Protein AF-A0A8H4TTK4-F1 (afdb_monomer_lite)

Sequence (369 aa):
MAKDHDMGAERPNQQDQQPASSDQGQNEQPQQTTQTGESSQQGGQAQASELEQQASKYEEFRNARQAHGKEWWGEAHPVPPSGHQDRVLMFAKNPPPPTKEEIREQVEAYQAAMTNNLTQDADPMGVHLRSSTPPLERAEKQIQGLKTQGYDVTPELKKEIYDKFTLNSGLISALLEWMPGKDQVPVEHVRELVKMINRLQLTMSEEQTHQSREQKTLGDNFDDFQDEHKQLEQEFDDLQKKHEDLSKEKDDTDKKLQDKEKELQQLKENIPSETDEIEMEWLKEELTAAKSKVDNFAREIRQLKFQRDNAGDRSGEQDEQNQVANEELKAENTKLRAEINGLLGERTQLEAKIARTEDEQGVLLPGQP

pLDDT: mean 70.36, std 19.62, range [23.08, 97.06]

Foldseek 3Di:
DDDDDDDDDDDDDDDDDDDDDDDDDDDDDDDDDDDDDDDDPPVPVVVVVVVVVVVVVVVVLVVPDDDDDPVCPDDDHDQDPPPDSVNPVVDDDDDDDDDPVVVVVVVVVLQVQQQDPVPRDRHVPDPSNADLDQLVVVLVVVVVVCVVVVHDCDPVNSVVSSCVSLVDPPNVVSCVSVCPPNPDDDPVSVVSVVVNVVVVVVVVVVVVVVVVVVVVVVVVVVVVVVVVVVVVVVVVVVVVVVVVVVVVVVVVVVVVVVVVVVVVVVVVVPPPPPPVVVVVVVVVVVVVVVVVVVVVVVVVVVVVVVVVVVVVVVVVVVVVVVVVVVVVVVVVVVVVVVVVVVVVVVVVVVVVVVVVVVVPDDDDDDDDD

Secondary structure (DSSP, 8-state):
----------------------------PPPP--------SSHHHHHHHHHHHHHHHHHHHHHHS----GGGGSS-PPPPPTT-TTHHHHSPPPPPPPPHHHHHHHHHHHHHHHB-TTT-SB-TT-GGGS--S-HHHHHHHHHHHHHHTT----HHHHHHHHHHHHSSS-HHHHHHHH-TT-----HHHHHHHHHHHHHHHHHHHHHHHHHHHHHHHHHHHHHHHHHHHHHHHHHHHHHHHHHHHHHHHHHHHHHHHHHHHHHHHHHHHHS-TTHHHHHHHHHHHHHHHHHHHHHHHHHHHHHHHHHHHHHHHHHHHHHHHHHHHHHHHHHHHHHHHHHHHHHHHHHH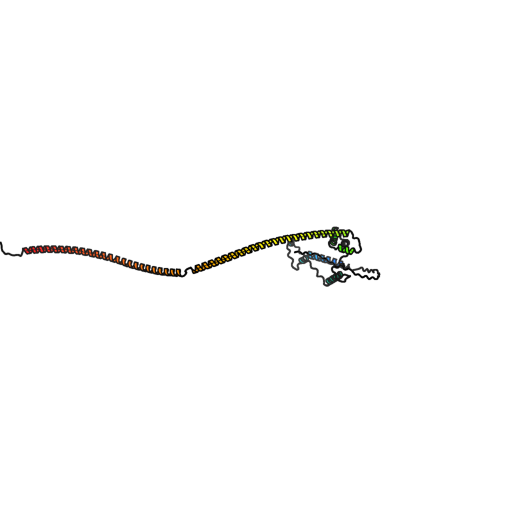HHHHHHHHHHTTS--------

Organism: NCBI:txid1053134

Structure (mmCIF, N/CA/C/O backbone):
data_AF-A0A8H4TTK4-F1
#
_entry.id   AF-A0A8H4TTK4-F1
#
loop_
_atom_site.group_PDB
_atom_site.id
_atom_site.type_symbol
_atom_site.label_atom_id
_atom_site.label_alt_id
_atom_site.label_comp_id
_atom_site.label_asym_id
_atom_site.label_entity_id
_atom_site.label_seq_id
_atom_site.pdbx_PDB_ins_code
_atom_site.Cartn_x
_atom_site.Cartn_y
_atom_site.Cartn_z
_atom_site.occupancy
_atom_site.B_iso_or_equiv
_atom_site.auth_seq_id
_atom_site.auth_comp_id
_atom_site.auth_asym_id
_atom_site.auth_atom_id
_atom_site.pdbx_PDB_model_num
ATOM 1 N N . MET A 1 1 ? -25.973 -20.341 -36.314 1.00 41.56 1 MET A N 1
ATOM 2 C CA . MET A 1 1 ? -26.230 -19.103 -37.083 1.00 41.56 1 MET A CA 1
ATOM 3 C C . MET A 1 1 ? -24.904 -18.348 -37.126 1.00 41.56 1 MET A C 1
ATOM 5 O O . MET A 1 1 ? -24.586 -17.675 -36.168 1.00 41.56 1 MET A O 1
ATOM 9 N N . ALA A 1 2 ? -23.942 -18.744 -37.960 1.00 35.50 2 ALA A N 1
ATOM 10 C CA . ALA A 1 2 ? -23.798 -18.390 -39.377 1.00 35.50 2 ALA A CA 1
ATOM 11 C C . ALA A 1 2 ? -23.853 -16.871 -39.629 1.00 35.50 2 ALA A C 1
ATOM 13 O O . ALA A 1 2 ? -24.951 -16.328 -39.738 1.00 35.50 2 ALA A O 1
ATOM 14 N N . LYS A 1 3 ? -22.686 -16.225 -39.772 1.00 39.66 3 LYS A N 1
ATOM 15 C CA . LYS A 1 3 ? -22.208 -15.692 -41.063 1.00 39.66 3 LYS A CA 1
ATOM 16 C C . LYS A 1 3 ? -20.829 -15.030 -40.926 1.00 39.66 3 LYS A C 1
ATOM 18 O O . LYS A 1 3 ? -20.715 -13.931 -40.396 1.00 39.66 3 LYS A O 1
ATOM 23 N N . ASP A 1 4 ? -19.828 -15.713 -41.474 1.00 40.75 4 ASP A N 1
ATOM 24 C CA . ASP A 1 4 ? -18.668 -15.117 -42.140 1.00 40.75 4 ASP A CA 1
ATOM 25 C C . ASP A 1 4 ? -19.124 -14.146 -43.237 1.00 40.75 4 ASP A C 1
ATOM 27 O O . ASP A 1 4 ? -20.166 -14.404 -43.843 1.00 40.75 4 ASP A O 1
ATOM 31 N N . HIS A 1 5 ? -18.328 -13.118 -43.553 1.00 38.81 5 HIS A N 1
ATOM 32 C CA . HIS A 1 5 ? -18.039 -12.706 -44.935 1.00 38.81 5 HIS A CA 1
ATOM 33 C C . HIS A 1 5 ? -16.707 -11.943 -44.999 1.00 38.81 5 HIS A C 1
ATOM 35 O O . HIS A 1 5 ? -16.517 -10.905 -44.371 1.00 38.81 5 HIS A O 1
ATOM 41 N N . ASP A 1 6 ? -15.816 -12.544 -45.775 1.00 35.22 6 ASP A N 1
ATOM 42 C CA . ASP A 1 6 ? -14.548 -12.064 -46.308 1.00 35.22 6 ASP A CA 1
ATOM 43 C C . ASP A 1 6 ? -14.780 -11.267 -47.614 1.00 35.22 6 ASP A C 1
ATOM 45 O O . ASP A 1 6 ? -15.866 -11.326 -48.198 1.00 35.22 6 ASP A O 1
ATOM 49 N N . MET A 1 7 ? -13.693 -10.648 -48.088 1.00 36.09 7 MET A N 1
ATOM 50 C CA . MET A 1 7 ? -13.350 -10.233 -49.456 1.00 36.09 7 MET A CA 1
ATOM 51 C C . MET A 1 7 ? -13.529 -8.758 -49.826 1.00 36.09 7 MET A C 1
ATOM 53 O O . MET A 1 7 ? -14.628 -8.211 -49.813 1.00 36.09 7 MET A O 1
ATOM 57 N N . GLY A 1 8 ? -12.447 -8.187 -50.373 1.00 29.59 8 GLY A N 1
ATOM 58 C CA . GLY A 1 8 ? -12.571 -7.305 -51.537 1.00 29.59 8 GLY A CA 1
ATOM 59 C C . GLY A 1 8 ? -11.592 -6.141 -51.609 1.00 29.59 8 GLY A C 1
ATOM 60 O O . GLY A 1 8 ? -11.894 -5.049 -51.150 1.00 29.59 8 GLY A O 1
ATOM 61 N N . ALA A 1 9 ? -10.444 -6.367 -52.245 1.00 32.78 9 ALA A N 1
ATOM 62 C CA . ALA A 1 9 ? -9.490 -5.343 -52.656 1.00 32.78 9 ALA A CA 1
ATOM 63 C C . ALA A 1 9 ? -9.977 -4.547 -53.878 1.00 32.78 9 ALA A C 1
ATOM 65 O O . ALA A 1 9 ? -10.456 -5.160 -54.826 1.00 32.78 9 ALA A O 1
ATOM 66 N N . GLU A 1 10 ? -9.706 -3.237 -53.934 1.00 31.23 10 GLU A N 1
ATOM 67 C CA . GLU A 1 10 ? -9.673 -2.475 -55.192 1.00 31.23 10 GLU A CA 1
ATOM 68 C C . GLU A 1 10 ? -8.541 -1.430 -55.193 1.00 31.23 10 GLU A C 1
ATOM 70 O O . GLU A 1 10 ? -8.488 -0.509 -54.380 1.00 31.23 10 GLU A O 1
ATOM 75 N N . ARG A 1 11 ? -7.616 -1.595 -56.148 1.00 33.50 11 ARG A N 1
ATOM 76 C CA . ARG A 1 11 ? -6.761 -0.532 -56.699 1.00 33.50 11 ARG A CA 1
ATOM 77 C C . ARG A 1 11 ? -7.610 0.373 -57.601 1.00 33.50 11 ARG A C 1
ATOM 79 O O . ARG A 1 11 ? -8.499 -0.144 -58.273 1.00 33.50 11 ARG A O 1
ATOM 86 N N . PRO A 1 12 ? -7.156 1.610 -57.850 1.00 33.62 12 PRO A N 1
ATOM 87 C CA . PRO A 1 12 ? -7.242 2.151 -59.198 1.00 33.62 12 PRO A CA 1
ATOM 88 C C . PRO A 1 12 ? -5.866 2.538 -59.749 1.00 33.62 12 PRO A C 1
ATOM 90 O O . PRO A 1 12 ? -5.075 3.252 -59.140 1.00 33.62 12 PRO A O 1
ATOM 93 N N . ASN A 1 13 ? -5.626 2.014 -60.944 1.00 27.00 13 ASN A N 1
ATOM 94 C CA . ASN A 1 13 ? -4.611 2.384 -61.915 1.00 27.00 13 ASN A CA 1
ATOM 95 C C . ASN A 1 13 ? -5.188 3.518 -62.781 1.00 27.00 13 ASN A C 1
ATOM 97 O O . ASN A 1 13 ? -6.302 3.353 -63.272 1.00 27.00 13 ASN A O 1
ATOM 101 N N . GLN A 1 14 ? -4.461 4.613 -63.012 1.00 31.03 14 GLN A N 1
ATOM 102 C CA . GLN A 1 14 ? -4.705 5.495 -64.161 1.00 31.03 14 GLN A CA 1
ATOM 103 C C . GLN A 1 14 ? -3.392 6.157 -64.596 1.00 31.03 14 GLN A C 1
ATOM 105 O O . GLN A 1 14 ? -2.748 6.878 -63.837 1.00 31.03 14 GLN A O 1
ATOM 110 N N . GLN A 1 15 ? -2.996 5.811 -65.821 1.00 28.19 15 GLN A N 1
ATOM 111 C CA . GLN A 1 15 ? -1.916 6.386 -66.613 1.00 28.19 15 GLN A CA 1
ATOM 112 C C . GLN A 1 15 ? -2.370 7.674 -67.323 1.00 28.19 15 GLN A C 1
ATOM 114 O O . GLN A 1 15 ? -3.557 7.984 -67.378 1.00 28.19 15 GLN A O 1
ATOM 119 N N . ASP A 1 16 ? -1.371 8.302 -67.950 1.00 28.08 16 ASP A N 1
ATOM 120 C CA . ASP A 1 16 ? -1.422 9.248 -69.070 1.00 28.08 16 ASP A CA 1
ATOM 121 C C . ASP A 1 16 ? -1.546 10.742 -68.728 1.00 28.08 16 ASP A C 1
ATOM 123 O O . ASP A 1 16 ? -2.629 11.276 -68.522 1.00 28.08 16 ASP A O 1
ATOM 127 N N . GLN A 1 17 ? -0.420 11.465 -68.813 1.00 28.91 17 GLN A N 1
ATOM 128 C CA . GLN A 1 17 ? -0.071 12.247 -70.017 1.00 28.91 17 GLN A CA 1
ATOM 129 C C . GLN A 1 17 ? 1.216 13.066 -69.794 1.00 28.91 17 GLN A C 1
ATOM 131 O O . GLN A 1 17 ? 1.279 13.941 -68.935 1.00 28.91 17 GLN A O 1
ATOM 136 N N . GLN A 1 18 ? 2.237 12.809 -70.618 1.00 28.08 18 GLN A N 1
ATOM 137 C CA . GLN A 1 18 ? 3.223 13.830 -70.993 1.00 28.08 18 GLN A CA 1
ATOM 138 C C . GLN A 1 18 ? 2.597 14.777 -72.027 1.00 28.08 18 GLN A C 1
ATOM 140 O O . GLN A 1 18 ? 1.709 14.367 -72.779 1.00 28.08 18 GLN A O 1
ATOM 145 N N . PRO A 1 19 ? 3.169 15.979 -72.185 1.00 30.39 19 PRO A N 1
ATOM 146 C CA . PRO A 1 19 ? 3.625 16.309 -73.528 1.00 30.39 19 PRO A CA 1
ATOM 147 C C . PRO A 1 19 ? 5.071 16.809 -73.563 1.00 30.39 19 PRO A C 1
ATOM 149 O O . PRO A 1 19 ? 5.559 17.507 -72.676 1.00 30.39 19 PRO A O 1
ATOM 152 N N . ALA A 1 20 ? 5.736 16.438 -74.652 1.00 25.56 20 ALA A N 1
ATOM 153 C CA . ALA A 1 20 ? 6.997 16.990 -75.108 1.00 25.56 20 ALA A CA 1
ATOM 154 C C . ALA A 1 20 ? 6.807 18.398 -75.695 1.00 25.56 20 ALA A C 1
ATOM 156 O O . ALA A 1 20 ? 5.792 18.674 -76.337 1.00 25.56 20 ALA A O 1
ATOM 157 N N . SER A 1 21 ? 7.825 19.250 -75.571 1.00 26.80 21 SER A N 1
ATOM 158 C CA . SER A 1 21 ? 8.171 20.261 -76.578 1.00 26.80 21 SER A CA 1
ATOM 159 C C . SER A 1 21 ? 9.649 20.638 -76.454 1.00 26.80 21 SER A C 1
ATOM 161 O O . SER A 1 21 ? 10.136 21.041 -75.404 1.00 26.80 21 SER A O 1
ATOM 163 N N . SER A 1 22 ? 10.336 20.426 -77.565 1.00 26.25 22 SER A N 1
ATOM 164 C CA . SER A 1 22 ? 11.694 20.799 -77.954 1.00 26.25 22 SER A CA 1
ATOM 165 C C . SER A 1 22 ? 11.812 22.287 -78.310 1.00 26.25 22 SER A C 1
ATOM 167 O O . SER A 1 22 ? 10.874 22.788 -78.917 1.00 26.25 22 SER A O 1
ATOM 169 N N . ASP A 1 23 ? 12.954 22.944 -78.042 1.00 24.81 23 ASP A N 1
ATOM 170 C CA . ASP A 1 23 ? 13.834 23.548 -79.074 1.00 24.81 23 ASP A CA 1
ATOM 171 C C . ASP A 1 23 ? 15.108 24.216 -78.487 1.00 24.81 23 ASP A C 1
ATOM 173 O O . ASP A 1 23 ? 15.066 24.760 -77.390 1.00 24.81 23 ASP A O 1
ATOM 177 N N . GLN A 1 24 ? 16.201 24.152 -79.270 1.00 26.34 24 GLN A N 1
ATOM 178 C CA . GLN A 1 24 ? 17.410 25.016 -79.368 1.00 26.34 24 GLN A CA 1
ATOM 179 C C . GLN A 1 24 ? 18.029 25.618 -78.079 1.00 26.34 24 GLN A C 1
ATOM 181 O O . GLN A 1 24 ? 17.424 26.418 -77.388 1.00 26.34 24 GLN A O 1
ATOM 186 N N . GLY A 1 25 ? 19.280 25.359 -77.685 1.00 23.08 25 GLY A N 1
ATOM 187 C CA . GLY A 1 25 ? 20.505 25.289 -78.479 1.00 23.08 25 GLY A CA 1
ATOM 188 C C . GLY A 1 25 ? 21.256 26.622 -78.406 1.00 23.08 25 GLY A C 1
ATOM 189 O O . GLY A 1 25 ? 20.945 27.504 -79.192 1.00 23.08 25 GLY A O 1
ATOM 190 N N . GLN A 1 26 ? 22.252 26.757 -77.518 1.00 26.39 26 GLN A N 1
ATOM 191 C CA . GLN A 1 26 ? 23.498 27.484 -77.797 1.00 26.39 26 GLN A CA 1
ATOM 192 C C . GLN A 1 26 ? 24.564 27.290 -76.710 1.00 26.39 26 GLN A C 1
ATOM 194 O O . GLN A 1 26 ? 24.298 27.099 -75.529 1.00 26.39 26 GLN A O 1
ATOM 199 N N . ASN A 1 27 ? 25.780 27.262 -77.228 1.00 25.03 27 ASN A N 1
ATOM 200 C CA . ASN A 1 27 ? 27.074 26.927 -76.672 1.00 25.03 27 ASN A CA 1
ATOM 201 C C . ASN A 1 27 ? 27.717 28.205 -76.117 1.00 25.03 27 ASN A C 1
ATOM 203 O O . ASN A 1 27 ? 27.692 29.193 -76.839 1.00 25.03 27 ASN A O 1
ATOM 207 N N . GLU A 1 28 ? 28.340 28.181 -74.935 1.00 25.45 28 GLU A N 1
ATOM 208 C CA . GLU A 1 28 ? 29.543 28.985 -74.674 1.00 25.45 28 GLU A CA 1
ATOM 209 C C . GLU A 1 28 ? 30.322 28.493 -73.443 1.00 25.45 28 GLU A C 1
ATOM 211 O O . GLU A 1 28 ? 29.775 28.114 -72.409 1.00 25.45 28 GLU A O 1
ATOM 216 N N . GLN A 1 29 ? 31.637 28.445 -73.637 1.00 28.19 29 GLN A N 1
ATOM 217 C CA . GLN A 1 29 ? 32.679 27.979 -72.732 1.00 28.19 29 GLN A CA 1
ATOM 218 C C . GLN A 1 29 ? 32.907 28.911 -71.523 1.00 28.19 29 GLN A C 1
ATOM 220 O O . GLN A 1 29 ? 32.546 30.086 -71.557 1.00 28.19 29 GLN A O 1
ATOM 225 N N . PRO A 1 30 ? 33.569 28.402 -70.466 1.00 27.38 30 PRO A N 1
ATOM 226 C CA . PRO A 1 30 ? 33.717 29.084 -69.186 1.00 27.38 30 PRO A CA 1
ATOM 227 C C . PRO A 1 30 ? 34.820 30.150 -69.216 1.00 27.38 30 PRO A C 1
ATOM 229 O O . PRO A 1 30 ? 35.959 29.871 -69.594 1.00 27.38 30 PRO A O 1
ATOM 232 N N . GLN A 1 31 ? 34.517 31.351 -68.719 1.00 26.34 31 GLN A N 1
ATOM 233 C CA . GLN A 1 31 ? 35.552 32.290 -68.295 1.00 26.34 31 GLN A CA 1
ATOM 234 C C . GLN A 1 31 ? 35.985 31.966 -66.866 1.00 26.34 31 GLN A C 1
ATOM 236 O O . GLN A 1 31 ? 35.217 32.051 -65.909 1.00 26.34 31 GLN A O 1
ATOM 241 N N . GLN A 1 32 ? 37.255 31.587 -66.753 1.00 27.33 32 GLN A N 1
ATOM 242 C CA . GLN A 1 32 ? 38.024 31.651 -65.523 1.00 27.33 32 GLN A CA 1
ATOM 243 C C . GLN A 1 32 ? 38.103 33.105 -65.046 1.00 27.33 32 GLN A C 1
ATOM 245 O O . GLN A 1 32 ? 38.573 33.974 -65.777 1.00 27.33 32 GLN A O 1
ATOM 250 N N . THR A 1 33 ? 37.780 33.337 -63.779 1.00 25.00 33 THR A N 1
ATOM 251 C CA . THR A 1 33 ? 38.430 34.387 -62.992 1.00 25.00 33 THR A CA 1
ATOM 252 C C . THR A 1 33 ? 39.011 33.754 -61.744 1.00 25.00 33 THR A C 1
ATOM 254 O O . THR A 1 33 ? 38.328 33.498 -60.758 1.00 25.00 33 THR A O 1
ATOM 257 N N . THR A 1 34 ? 40.310 33.491 -61.818 1.00 29.94 34 THR A N 1
ATOM 258 C CA . THR A 1 34 ? 41.212 33.464 -60.674 1.00 29.94 34 THR A CA 1
ATOM 259 C C . THR A 1 34 ? 41.170 34.816 -59.960 1.00 29.94 34 THR A C 1
ATOM 261 O O . THR A 1 34 ? 41.521 35.829 -60.563 1.00 29.94 34 THR A O 1
ATOM 264 N N . GLN A 1 35 ? 40.832 34.825 -58.671 1.00 28.78 35 GLN A N 1
ATOM 265 C CA . GLN A 1 35 ? 41.411 35.774 -57.720 1.00 28.78 35 GLN A CA 1
ATOM 266 C C . GLN A 1 35 ? 41.898 35.004 -56.491 1.00 28.78 35 GLN A C 1
ATOM 268 O O . GLN A 1 35 ? 41.133 34.515 -55.667 1.00 28.78 35 GLN A O 1
ATOM 273 N N . THR A 1 36 ? 43.215 34.844 -56.451 1.00 26.97 36 THR A N 1
ATOM 274 C CA . THR A 1 36 ? 44.036 34.514 -55.289 1.00 26.97 36 THR A CA 1
ATOM 275 C C . THR A 1 36 ? 44.267 35.753 -54.432 1.00 26.97 36 THR A C 1
ATOM 277 O O . THR A 1 36 ? 44.554 36.814 -54.980 1.00 26.97 36 THR A O 1
ATOM 280 N N . GLY A 1 37 ? 44.305 35.538 -53.113 1.00 26.89 37 GLY A N 1
ATOM 281 C CA . GLY A 1 37 ? 44.956 36.414 -52.135 1.00 26.89 37 GLY A CA 1
ATOM 282 C C . GLY A 1 37 ? 44.003 37.413 -51.477 1.00 26.89 37 GLY A C 1
ATOM 283 O O . GLY A 1 37 ? 43.127 37.944 -52.134 1.00 26.89 37 GLY A O 1
ATOM 284 N N . GLU A 1 38 ? 44.049 37.733 -50.190 1.00 30.53 38 GLU A N 1
ATOM 285 C CA . GLU A 1 38 ? 45.035 37.558 -49.126 1.00 30.53 38 GLU A CA 1
ATOM 286 C C . GLU A 1 38 ? 44.277 37.878 -47.820 1.00 30.53 38 GLU A C 1
ATOM 288 O O . GLU A 1 38 ? 43.871 39.017 -47.626 1.00 30.53 38 GLU A O 1
ATOM 293 N N . SER A 1 39 ? 44.036 36.920 -46.918 1.00 29.92 39 SER A N 1
ATOM 294 C CA . SER A 1 39 ? 43.614 37.249 -45.541 1.00 29.92 39 SER A CA 1
ATOM 295 C C . SER A 1 39 ? 43.819 36.055 -44.613 1.00 29.92 39 SER A C 1
ATOM 297 O O . SER A 1 39 ? 42.884 35.370 -44.208 1.00 29.92 39 SER A O 1
ATOM 299 N N . SER A 1 40 ? 45.072 35.692 -44.339 1.00 39.22 40 SER A N 1
ATOM 300 C CA . SER A 1 40 ? 45.352 34.638 -43.343 1.00 39.22 40 SER A CA 1
ATOM 301 C C . SER A 1 40 ? 46.618 34.858 -42.518 1.00 39.22 40 SER A C 1
ATOM 303 O O . SER A 1 40 ? 46.905 34.055 -41.639 1.00 39.22 40 SER A O 1
ATOM 305 N N . GLN A 1 41 ? 47.359 35.953 -42.715 1.00 40.12 41 GLN A N 1
ATOM 306 C CA . GLN A 1 41 ? 48.564 36.213 -41.914 1.00 40.12 41 GLN A CA 1
ATOM 307 C C . GLN A 1 41 ? 48.323 37.034 -40.637 1.00 40.12 41 GLN A C 1
ATOM 309 O O . GLN A 1 41 ? 49.210 37.083 -39.793 1.00 40.12 41 GLN A O 1
ATOM 314 N N . GLN A 1 42 ? 47.132 37.609 -40.426 1.00 35.25 42 GLN A N 1
ATOM 315 C CA . GLN A 1 42 ? 46.843 38.393 -39.212 1.00 35.25 42 GLN A CA 1
ATOM 316 C C . GLN A 1 42 ? 46.231 37.572 -38.057 1.00 35.25 42 GLN A C 1
ATOM 318 O O . GLN A 1 42 ? 46.370 37.963 -36.902 1.00 35.25 42 GLN A O 1
ATOM 323 N N . GLY A 1 43 ? 45.627 36.405 -38.323 1.00 35.12 43 GLY A N 1
ATOM 324 C CA . GLY A 1 43 ? 44.970 35.588 -37.286 1.00 35.12 43 GLY A CA 1
ATOM 325 C C . GLY A 1 43 ? 45.923 34.769 -36.401 1.00 35.12 43 GLY A C 1
ATOM 326 O O . GLY A 1 43 ? 45.655 34.572 -35.219 1.00 35.12 43 GLY A O 1
ATOM 327 N N . GLY A 1 44 ? 47.064 34.326 -36.944 1.00 40.09 44 GLY A N 1
ATOM 328 C CA . GLY A 1 44 ? 48.004 33.453 -36.223 1.00 40.09 44 GLY A CA 1
ATOM 329 C C . GLY A 1 44 ? 48.828 34.163 -35.142 1.00 40.09 44 GLY A C 1
ATOM 330 O O . GLY A 1 44 ? 49.137 33.568 -34.114 1.00 40.09 44 GLY A O 1
ATOM 331 N N . GLN A 1 45 ? 49.150 35.447 -35.336 1.00 42.53 45 GLN A N 1
ATOM 332 C CA . GLN A 1 45 ? 49.878 36.240 -34.335 1.00 42.53 45 GLN A CA 1
ATOM 333 C C . GLN A 1 45 ? 48.983 36.630 -33.152 1.00 42.53 45 GLN A C 1
ATOM 335 O O . GLN A 1 45 ? 49.443 36.614 -32.013 1.00 42.53 45 GLN A O 1
ATOM 340 N N . ALA A 1 46 ? 47.697 36.899 -33.405 1.00 47.62 46 ALA A N 1
ATOM 341 C CA . ALA A 1 46 ? 46.721 37.185 -32.357 1.00 47.62 46 ALA A CA 1
ATOM 342 C C . ALA A 1 46 ? 46.516 35.975 -31.430 1.00 47.62 46 ALA A C 1
ATOM 344 O O . ALA A 1 46 ? 46.600 36.125 -30.215 1.00 47.62 46 ALA A O 1
ATOM 345 N N . GLN A 1 47 ? 46.358 34.771 -31.996 1.00 47.62 47 GLN A N 1
ATOM 346 C CA . GLN A 1 47 ? 46.173 33.538 -31.219 1.00 47.62 47 GLN A CA 1
ATOM 347 C C . GLN A 1 47 ? 47.418 33.132 -30.417 1.00 47.62 47 GLN A C 1
ATOM 349 O O . GLN A 1 47 ? 47.293 32.679 -29.279 1.00 47.62 47 GLN A O 1
ATOM 354 N N . ALA A 1 48 ? 48.622 33.314 -30.971 1.00 51.53 48 ALA A N 1
ATOM 355 C CA . ALA A 1 48 ? 49.867 33.020 -30.260 1.00 51.53 48 ALA A CA 1
ATOM 356 C C . ALA A 1 48 ? 50.077 33.959 -29.056 1.00 51.53 48 ALA A C 1
ATOM 358 O O . ALA A 1 48 ? 50.409 33.492 -27.967 1.00 51.53 48 ALA A O 1
ATOM 359 N N . SER A 1 49 ? 49.806 35.260 -29.220 1.00 57.84 49 SER A N 1
ATOM 360 C CA . SER A 1 49 ? 49.839 36.219 -28.108 1.00 57.84 49 SER A CA 1
ATOM 361 C C . SER A 1 49 ? 48.749 35.960 -27.064 1.00 57.84 49 SER A C 1
ATOM 363 O O . SER A 1 49 ? 48.972 36.205 -25.880 1.00 57.84 49 SER A O 1
ATOM 365 N N . GLU A 1 50 ? 47.587 35.440 -27.461 1.00 55.69 50 GLU A N 1
ATOM 366 C CA . GLU A 1 50 ? 46.514 35.064 -26.532 1.00 55.69 50 GLU A CA 1
ATOM 367 C C . GLU A 1 50 ? 46.897 33.858 -25.664 1.00 55.69 50 GLU A C 1
ATOM 369 O O . GLU A 1 50 ? 46.676 33.869 -24.451 1.00 55.69 50 GLU A O 1
ATOM 374 N N . LEU A 1 51 ? 47.530 32.848 -26.267 1.00 55.94 51 LEU A N 1
ATOM 375 C CA . LEU A 1 51 ? 48.072 31.676 -25.574 1.00 55.94 51 LEU A CA 1
ATOM 376 C C . LEU A 1 51 ? 49.182 32.054 -24.588 1.00 55.94 51 LEU A C 1
ATOM 378 O O . LEU A 1 51 ? 49.198 31.559 -23.462 1.00 55.94 51 LEU A O 1
ATOM 382 N N . GLU A 1 52 ? 50.073 32.965 -24.976 1.00 66.88 52 GLU A N 1
ATOM 383 C CA . GLU A 1 52 ? 51.156 33.452 -24.117 1.00 66.88 52 GLU A CA 1
ATOM 384 C C . GLU A 1 52 ? 50.612 34.266 -22.930 1.00 66.88 52 GLU A C 1
ATOM 386 O O . GLU A 1 52 ? 50.993 34.030 -21.785 1.00 66.88 52 GLU A O 1
ATOM 391 N N . GLN A 1 53 ? 49.613 35.126 -23.158 1.00 63.81 53 GLN A N 1
ATOM 392 C CA . GLN A 1 53 ? 48.914 35.841 -22.083 1.00 63.81 53 GLN A CA 1
ATOM 393 C C . GLN A 1 53 ? 48.129 34.908 -21.151 1.00 63.81 53 GLN A C 1
ATOM 395 O O . GLN A 1 53 ? 48.027 35.177 -19.950 1.00 63.81 53 GLN A O 1
ATOM 400 N N . GLN A 1 54 ? 47.549 33.825 -21.675 1.00 59.56 54 GLN A N 1
ATOM 401 C CA . GLN A 1 54 ? 46.896 32.804 -20.854 1.00 59.56 54 GLN A CA 1
ATOM 402 C C . GLN A 1 54 ? 47.912 32.019 -20.015 1.00 59.56 54 GLN A C 1
ATOM 404 O O . GLN A 1 54 ? 47.653 31.779 -18.834 1.00 59.56 54 GLN A O 1
ATOM 409 N N . ALA A 1 55 ? 49.073 31.680 -20.580 1.00 65.19 55 ALA A N 1
ATOM 410 C CA . ALA A 1 55 ? 50.155 31.003 -19.869 1.00 65.19 55 ALA A CA 1
ATOM 411 C C . ALA A 1 55 ? 50.741 31.877 -18.747 1.00 65.19 55 ALA A C 1
ATOM 413 O O . ALA A 1 55 ? 50.874 31.408 -17.617 1.00 65.19 55 ALA A O 1
ATOM 414 N N . SER A 1 56 ? 50.992 33.165 -19.007 1.00 69.19 56 SER A N 1
ATOM 415 C CA . SER A 1 56 ? 51.459 34.103 -17.976 1.00 69.19 56 SER A CA 1
ATOM 416 C C . SER A 1 56 ? 50.435 34.285 -16.852 1.00 69.19 56 SER A C 1
ATOM 418 O O . SER A 1 56 ? 50.794 34.225 -15.678 1.00 69.19 56 SER A O 1
ATOM 420 N N . LYS A 1 57 ? 49.140 34.405 -17.183 1.00 64.75 57 LYS A N 1
ATOM 421 C CA . LYS A 1 57 ? 48.067 34.431 -16.172 1.00 64.75 57 LYS A CA 1
ATOM 422 C C . LYS A 1 57 ? 48.051 33.153 -15.332 1.00 64.75 57 LYS A C 1
ATOM 424 O O . LYS A 1 57 ? 47.868 33.222 -14.121 1.00 64.75 57 LYS A O 1
ATOM 429 N N . TYR A 1 58 ? 48.250 31.988 -15.948 1.00 61.84 58 TYR A N 1
ATOM 430 C CA . TYR A 1 58 ? 48.304 30.713 -15.232 1.00 61.84 58 TYR A CA 1
ATOM 431 C C . TYR A 1 58 ? 49.472 30.644 -14.234 1.00 61.84 58 TYR A C 1
ATOM 433 O O . TYR A 1 58 ? 49.281 30.183 -13.107 1.00 61.84 58 TYR A O 1
ATOM 441 N N . GLU A 1 59 ? 50.657 31.138 -14.598 1.00 66.38 59 GLU A N 1
ATOM 442 C CA . GLU A 1 59 ? 51.809 31.200 -13.687 1.00 66.38 59 GLU A CA 1
ATOM 443 C C . GLU A 1 59 ? 51.588 32.170 -12.519 1.00 66.38 59 GLU A C 1
ATOM 445 O O . GLU A 1 59 ? 51.893 31.830 -11.373 1.00 66.38 59 GLU A O 1
ATOM 450 N N . GLU A 1 60 ? 50.982 33.332 -12.770 1.00 66.94 60 GLU A N 1
ATOM 451 C CA . GLU A 1 60 ? 50.574 34.268 -11.716 1.00 66.94 60 GLU A CA 1
ATOM 452 C C . GLU A 1 60 ? 49.579 33.621 -10.739 1.00 66.94 60 GLU A C 1
ATOM 454 O O . GLU A 1 60 ? 49.759 33.711 -9.522 1.00 66.94 60 GLU A O 1
ATOM 459 N N . PHE A 1 61 ? 48.579 32.885 -11.240 1.00 63.25 61 PHE A N 1
ATOM 460 C CA . PHE A 1 61 ? 47.627 32.157 -10.393 1.00 63.25 61 PHE A CA 1
ATOM 461 C C . PHE A 1 61 ? 48.270 31.001 -9.618 1.00 63.25 61 PHE A C 1
ATOM 463 O O . PHE A 1 61 ? 47.870 30.718 -8.487 1.00 63.25 61 PHE A O 1
ATOM 470 N N . ARG A 1 62 ? 49.280 30.339 -10.194 1.00 60.94 62 ARG A N 1
ATOM 471 C CA . ARG A 1 62 ? 50.039 29.279 -9.517 1.00 60.94 62 ARG A CA 1
ATOM 472 C C . ARG A 1 62 ? 50.862 29.831 -8.353 1.00 60.94 62 ARG A C 1
ATOM 474 O O . ARG A 1 62 ? 50.925 29.185 -7.310 1.00 60.94 62 ARG A O 1
ATOM 481 N N . ASN A 1 63 ? 51.456 31.011 -8.523 1.00 65.56 63 ASN A N 1
ATOM 482 C CA . ASN A 1 63 ? 52.275 31.671 -7.504 1.00 65.56 63 ASN A CA 1
ATOM 483 C C . ASN A 1 63 ? 51.438 32.352 -6.408 1.00 65.56 63 ASN A C 1
ATOM 485 O O . ASN A 1 63 ? 51.901 32.476 -5.278 1.00 65.56 63 ASN A O 1
ATOM 489 N N . ALA A 1 64 ? 50.207 32.768 -6.721 1.00 60.91 64 ALA A N 1
ATOM 490 C CA . ALA A 1 64 ? 49.279 33.387 -5.773 1.00 60.91 64 ALA A CA 1
ATOM 491 C C . ALA A 1 64 ? 48.615 32.392 -4.796 1.00 60.91 64 ALA A C 1
ATOM 493 O O . ALA A 1 64 ? 48.021 32.800 -3.798 1.00 60.91 64 ALA A O 1
ATOM 494 N N . ARG A 1 65 ? 48.715 31.083 -5.060 1.00 61.19 65 ARG A N 1
ATOM 495 C CA . ARG A 1 65 ? 48.171 30.032 -4.192 1.00 61.19 65 ARG A CA 1
ATOM 496 C C . ARG A 1 65 ? 48.940 29.965 -2.873 1.00 61.19 65 ARG A C 1
ATOM 498 O O . ARG A 1 65 ? 50.158 29.786 -2.872 1.00 61.19 65 ARG A O 1
ATOM 505 N N . GLN A 1 66 ? 48.237 30.002 -1.741 1.00 61.84 66 GLN A N 1
ATOM 506 C CA . GLN A 1 66 ? 48.845 29.577 -0.481 1.00 61.84 66 GLN A CA 1
ATOM 507 C C . GLN A 1 66 ? 49.160 28.077 -0.568 1.00 61.84 66 GLN A C 1
ATOM 509 O O . GLN A 1 66 ? 48.311 27.256 -0.917 1.00 61.84 66 GLN A O 1
ATOM 514 N N . ALA A 1 67 ? 50.411 27.706 -0.293 1.00 60.00 67 ALA A N 1
ATOM 515 C CA . ALA A 1 67 ? 50.824 26.310 -0.264 1.00 60.00 67 ALA A CA 1
ATOM 516 C C . ALA A 1 67 ? 50.215 25.630 0.970 1.00 60.00 67 ALA A C 1
ATOM 518 O O . ALA A 1 67 ? 50.757 25.711 2.071 1.00 60.00 67 ALA A O 1
ATOM 519 N N . HIS A 1 68 ? 49.069 24.978 0.796 1.00 60.94 68 HIS A N 1
ATOM 520 C CA . HIS A 1 68 ? 48.443 24.211 1.865 1.00 60.94 68 HIS A CA 1
ATOM 521 C C . HIS A 1 68 ? 49.019 22.785 1.936 1.00 60.94 68 HIS A C 1
ATOM 523 O O . HIS A 1 68 ? 49.338 22.175 0.912 1.00 60.94 68 HIS A O 1
ATOM 529 N N . GLY A 1 69 ? 49.173 22.252 3.155 1.00 60.22 69 GLY A N 1
ATOM 530 C CA . GLY A 1 69 ? 49.679 20.894 3.393 1.00 60.22 69 GLY A CA 1
ATOM 531 C C . GLY A 1 69 ? 48.764 19.800 2.824 1.00 60.22 69 GLY A C 1
ATOM 532 O O . GLY A 1 69 ? 47.623 20.061 2.459 1.00 60.22 69 GLY A O 1
ATOM 533 N N . LYS A 1 70 ? 49.242 18.547 2.767 1.00 58.38 70 LYS A N 1
ATOM 534 C CA . LYS A 1 70 ? 48.471 17.396 2.237 1.00 58.38 70 LYS A CA 1
ATOM 535 C C . LYS A 1 70 ? 47.096 17.221 2.894 1.00 58.38 70 LYS A C 1
ATOM 537 O O . LYS A 1 70 ? 46.159 16.808 2.224 1.00 58.38 70 LYS A O 1
ATOM 542 N N . GLU A 1 71 ? 46.982 17.580 4.168 1.00 58.50 71 GLU A N 1
ATOM 543 C CA . GLU A 1 71 ? 45.751 17.503 4.966 1.00 58.50 71 GLU A CA 1
ATOM 544 C C . GLU A 1 71 ? 44.656 18.470 4.484 1.00 58.50 71 GLU A C 1
ATOM 546 O O . GLU A 1 71 ? 43.478 18.250 4.742 1.00 58.50 71 GLU A O 1
ATOM 551 N N . TRP A 1 72 ? 45.027 19.505 3.722 1.00 58.38 72 TRP A N 1
ATOM 552 C CA . TRP A 1 72 ? 44.085 20.433 3.096 1.00 58.38 72 TRP A CA 1
ATOM 553 C C . TRP A 1 72 ? 43.291 19.802 1.950 1.00 58.38 72 TRP A C 1
ATOM 555 O O . TRP A 1 72 ? 42.208 20.285 1.641 1.00 58.38 72 TRP A O 1
ATOM 565 N N . TRP A 1 73 ? 43.810 18.737 1.326 1.00 58.16 73 TRP A N 1
ATOM 566 C CA . TRP A 1 73 ? 43.238 18.082 0.139 1.00 58.16 73 TRP A CA 1
ATOM 567 C C . TRP A 1 73 ? 42.312 16.887 0.444 1.00 58.16 73 TRP A C 1
ATOM 569 O O . TRP A 1 73 ? 42.164 16.004 -0.396 1.00 58.16 73 TRP A O 1
ATOM 579 N N . GLY A 1 74 ? 41.731 16.828 1.650 1.00 58.69 74 GLY A N 1
ATOM 580 C CA . GLY A 1 74 ? 40.813 15.762 2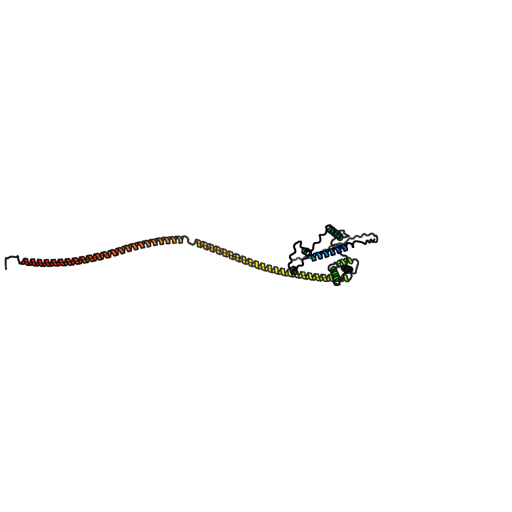.088 1.00 58.69 74 GLY A CA 1
ATOM 581 C C . GLY A 1 74 ? 39.416 15.777 1.432 1.00 58.69 74 GLY A C 1
ATOM 582 O O . GLY A 1 74 ? 39.134 16.569 0.540 1.00 58.69 74 GLY A O 1
ATOM 583 N N . GLU A 1 75 ? 38.515 14.899 1.898 1.00 56.09 75 GLU A N 1
ATOM 584 C CA . GLU A 1 75 ? 37.234 14.554 1.235 1.00 56.09 75 GLU A CA 1
ATOM 585 C C . GLU A 1 75 ? 36.156 15.658 1.209 1.00 56.09 75 GLU A C 1
ATOM 587 O O . GLU A 1 75 ? 35.207 15.566 0.432 1.00 56.09 75 GLU A O 1
ATOM 592 N N . ALA A 1 76 ? 36.284 16.722 2.007 1.00 55.03 76 ALA A N 1
ATOM 593 C CA . ALA A 1 76 ? 35.324 17.827 2.031 1.00 55.03 76 ALA A CA 1
ATOM 594 C C . ALA A 1 76 ? 36.042 19.180 2.109 1.00 55.03 76 ALA A C 1
ATOM 596 O O . ALA A 1 76 ? 36.367 19.682 3.185 1.00 55.03 76 ALA A O 1
ATOM 597 N N . HIS A 1 77 ? 36.281 19.784 0.946 1.00 60.34 77 HIS A N 1
ATOM 598 C CA . HIS A 1 77 ? 36.836 21.129 0.855 1.00 60.34 77 HIS A CA 1
ATOM 599 C C . HIS A 1 77 ? 35.764 22.191 1.147 1.00 60.34 77 HIS A C 1
ATOM 601 O O . HIS A 1 77 ? 34.769 22.255 0.418 1.00 60.34 77 HIS A O 1
ATOM 607 N N . PRO A 1 78 ? 35.951 23.082 2.140 1.00 61.94 78 PRO A N 1
ATOM 608 C CA . PRO A 1 78 ? 35.114 24.268 2.252 1.00 61.94 78 PRO A CA 1
ATOM 609 C C . PRO A 1 78 ? 35.358 25.156 1.026 1.00 61.94 78 PRO A C 1
ATOM 611 O O . PRO A 1 78 ? 36.485 25.575 0.762 1.00 61.94 78 PRO A O 1
ATOM 614 N N . VAL A 1 79 ? 34.303 25.420 0.250 1.00 66.19 79 VAL A N 1
ATOM 615 C CA . VAL A 1 79 ? 34.379 26.304 -0.921 1.00 66.19 79 VAL A CA 1
ATOM 616 C C . VAL A 1 79 ? 34.881 27.680 -0.458 1.00 66.19 79 VAL A C 1
ATOM 618 O O . VAL A 1 79 ? 34.245 28.276 0.417 1.00 66.19 79 VAL A O 1
ATOM 621 N N . PRO A 1 80 ? 35.988 28.207 -1.020 1.00 68.94 80 PRO A N 1
ATOM 622 C CA . PRO A 1 80 ? 36.497 29.516 -0.637 1.00 68.94 80 PRO A CA 1
ATOM 623 C C . PRO A 1 80 ? 35.422 30.603 -0.816 1.00 68.94 80 PRO A C 1
ATOM 625 O O . PRO A 1 80 ? 34.674 30.554 -1.805 1.00 68.94 80 PRO A O 1
ATOM 628 N N . PRO A 1 81 ? 35.340 31.601 0.086 1.00 68.06 81 PRO A N 1
ATOM 629 C CA . PRO A 1 81 ? 34.376 32.691 -0.023 1.00 68.06 81 PRO A CA 1
ATOM 630 C C . PRO A 1 81 ? 34.442 33.397 -1.386 1.00 68.06 81 PRO A C 1
ATOM 632 O O . PRO A 1 81 ? 35.490 33.462 -2.037 1.00 68.06 81 PRO A O 1
ATOM 635 N N . SER A 1 82 ? 33.320 33.964 -1.829 1.00 60.31 82 SER A N 1
ATOM 636 C CA . SER A 1 82 ? 33.255 34.771 -3.052 1.00 60.31 82 SER A CA 1
ATOM 637 C C . SER A 1 82 ? 34.277 35.915 -3.010 1.00 60.31 82 SER A C 1
ATOM 639 O O . SER A 1 82 ? 34.214 36.757 -2.119 1.00 60.31 82 SER A O 1
ATOM 641 N N . GLY A 1 83 ? 35.204 35.939 -3.974 1.00 62.94 83 GLY A N 1
ATOM 642 C CA . GLY A 1 83 ? 36.309 36.906 -4.041 1.00 62.94 83 GLY A CA 1
ATOM 643 C C . GLY A 1 83 ? 37.687 36.329 -3.689 1.00 62.94 83 GLY A C 1
ATOM 644 O O . GLY A 1 83 ? 38.689 36.995 -3.934 1.00 62.94 83 GLY A O 1
ATOM 645 N N . HIS A 1 84 ? 37.763 35.094 -3.175 1.00 67.12 84 HIS A N 1
ATOM 646 C CA . HIS A 1 84 ? 39.039 34.425 -2.906 1.00 67.12 84 HIS A CA 1
ATOM 647 C C . HIS A 1 84 ? 39.756 34.029 -4.207 1.00 67.12 84 HIS A C 1
ATOM 649 O O . HIS A 1 84 ? 39.127 33.514 -5.136 1.00 67.12 84 HIS A O 1
ATOM 655 N N . GLN A 1 85 ? 41.077 34.221 -4.264 1.00 64.88 85 GLN A N 1
ATOM 656 C CA . GLN A 1 85 ? 41.885 33.947 -5.462 1.00 64.88 85 GLN A CA 1
ATOM 657 C C . GLN A 1 85 ? 41.833 32.465 -5.874 1.00 64.88 85 GLN A C 1
ATOM 659 O O . GLN A 1 85 ? 41.724 32.160 -7.060 1.00 64.88 85 GLN A O 1
ATOM 664 N N . ASP A 1 86 ? 41.758 31.548 -4.903 1.00 63.16 86 ASP A N 1
ATOM 665 C CA . ASP A 1 86 ? 41.628 30.103 -5.161 1.00 63.16 86 ASP A CA 1
ATOM 666 C C . ASP A 1 86 ? 40.329 29.700 -5.876 1.00 63.16 86 ASP A C 1
ATOM 668 O O . ASP A 1 86 ? 40.270 28.644 -6.507 1.00 63.16 86 ASP A O 1
ATOM 672 N N . ARG A 1 87 ? 39.293 30.550 -5.845 1.00 66.50 87 ARG A N 1
ATOM 673 C CA . ARG A 1 87 ? 38.015 30.298 -6.528 1.00 66.50 87 ARG A CA 1
ATOM 674 C C . ARG A 1 87 ? 38.124 30.464 -8.050 1.00 66.50 87 ARG A C 1
ATOM 676 O O . ARG A 1 87 ? 37.323 29.886 -8.777 1.00 66.50 87 ARG A O 1
ATOM 683 N N . VAL A 1 88 ? 39.112 31.223 -8.535 1.00 62.41 88 VAL A N 1
ATOM 684 C CA . VAL A 1 88 ? 39.299 31.553 -9.964 1.00 62.41 88 VAL A CA 1
ATOM 685 C C . VAL A 1 88 ? 39.747 30.343 -10.794 1.00 62.41 88 VAL A C 1
ATOM 687 O O . VAL A 1 88 ? 39.470 30.294 -11.986 1.00 62.41 88 VAL A O 1
ATOM 690 N N . LEU A 1 89 ? 40.399 29.358 -10.169 1.00 59.56 89 LEU A N 1
ATOM 691 C CA . LEU A 1 89 ? 40.841 28.118 -10.822 1.00 59.56 89 LEU A CA 1
ATOM 692 C C . LEU A 1 89 ? 39.876 26.943 -10.607 1.00 59.56 89 LEU A C 1
ATOM 694 O O . LEU A 1 89 ? 39.942 25.960 -11.338 1.00 59.56 89 LEU A O 1
ATOM 698 N N . MET A 1 90 ? 38.995 27.024 -9.603 1.00 61.12 90 MET A N 1
ATOM 699 C CA . MET A 1 90 ? 37.978 25.994 -9.346 1.00 61.12 90 MET A CA 1
ATOM 700 C C . MET A 1 90 ? 36.766 26.120 -10.273 1.00 61.12 90 MET A C 1
ATOM 702 O O . MET A 1 90 ? 36.079 25.133 -10.516 1.00 61.12 90 MET A O 1
ATOM 706 N N . PHE A 1 91 ? 36.498 27.321 -10.792 1.00 61.53 91 PHE A N 1
ATOM 707 C CA . PHE A 1 91 ? 35.369 27.591 -11.675 1.00 61.53 91 PHE A CA 1
ATOM 708 C C . PHE A 1 91 ? 35.859 28.286 -12.945 1.00 61.53 91 PHE A C 1
ATOM 710 O O . PHE A 1 91 ? 36.494 29.337 -12.871 1.00 61.53 91 PHE A O 1
ATOM 717 N N . ALA A 1 92 ? 35.536 27.726 -14.114 1.00 57.31 92 ALA A N 1
ATOM 718 C CA . ALA A 1 92 ? 35.785 28.398 -15.383 1.00 57.31 92 ALA A CA 1
ATOM 719 C C . ALA A 1 92 ? 34.995 29.717 -15.430 1.00 57.31 92 ALA A C 1
ATOM 721 O O . ALA A 1 92 ? 33.803 29.753 -15.114 1.00 57.31 92 ALA A O 1
ATOM 722 N N . LYS A 1 93 ? 35.648 30.815 -15.830 1.00 56.72 93 LYS A N 1
ATOM 723 C CA . LYS A 1 93 ? 34.917 32.028 -16.208 1.00 56.72 93 LYS A CA 1
ATOM 724 C C . LYS A 1 93 ? 34.139 31.694 -17.474 1.00 56.72 93 LYS A C 1
ATOM 726 O O . LYS A 1 93 ? 34.755 31.294 -18.459 1.00 56.72 93 LYS A O 1
ATOM 731 N N . ASN A 1 94 ? 32.817 31.862 -17.456 1.00 51.00 94 ASN A N 1
ATOM 732 C CA . ASN A 1 94 ? 32.064 31.827 -18.704 1.00 51.00 94 ASN A CA 1
ATOM 733 C C . ASN A 1 94 ? 32.690 32.857 -19.656 1.00 51.00 94 ASN A C 1
ATOM 735 O O . ASN A 1 94 ? 32.929 33.991 -19.215 1.00 51.00 94 ASN A O 1
ATOM 739 N N . PRO A 1 95 ? 32.985 32.487 -20.918 1.00 59.94 95 PRO A N 1
ATOM 740 C CA . PRO A 1 95 ? 33.367 33.480 -21.907 1.00 59.94 95 PRO A CA 1
ATOM 741 C C . PRO A 1 95 ? 32.286 34.569 -21.946 1.00 59.94 95 PRO A C 1
ATOM 743 O O . PRO A 1 95 ? 31.117 34.283 -21.643 1.00 59.94 95 PRO A O 1
ATOM 746 N N . PRO A 1 96 ? 32.657 35.825 -22.253 1.00 68.44 96 PRO A N 1
ATOM 747 C CA . PRO A 1 96 ? 31.660 36.869 -22.413 1.00 68.44 96 PRO A CA 1
ATOM 748 C C . PRO A 1 96 ? 30.614 36.390 -23.429 1.00 68.44 96 PRO A C 1
ATOM 750 O O . PRO A 1 96 ? 30.979 35.737 -24.412 1.00 68.44 96 PRO A O 1
ATOM 753 N N . PRO A 1 97 ? 29.318 36.645 -23.182 1.00 65.25 97 PRO A N 1
ATOM 754 C CA . PRO A 1 97 ? 28.290 36.263 -24.133 1.00 65.25 97 PRO A CA 1
ATOM 755 C C . PRO A 1 97 ? 28.615 36.903 -25.492 1.00 65.25 97 PRO A C 1
ATOM 757 O O . PRO A 1 97 ? 29.026 38.070 -25.506 1.00 65.25 97 PRO A O 1
ATOM 760 N N . PRO A 1 98 ? 28.453 36.164 -26.606 1.00 71.44 98 PRO A N 1
ATOM 761 C CA . PRO A 1 98 ? 28.735 36.691 -27.934 1.00 71.44 98 PRO A CA 1
ATOM 762 C C . PRO A 1 98 ? 27.959 37.989 -28.153 1.00 71.44 98 PRO A C 1
ATOM 764 O O . PRO A 1 98 ? 26.823 38.156 -27.686 1.00 71.44 98 PRO A O 1
ATOM 767 N N . THR A 1 99 ? 28.596 38.937 -28.829 1.00 80.19 99 THR A N 1
ATOM 768 C CA . THR A 1 99 ? 27.964 40.220 -29.126 1.00 80.19 99 THR A CA 1
ATOM 769 C C . THR A 1 99 ? 26.789 40.018 -30.082 1.00 80.19 99 THR A C 1
ATOM 771 O O . THR A 1 99 ? 26.737 39.078 -30.872 1.00 80.19 99 THR A O 1
ATOM 774 N N . LYS A 1 100 ? 25.794 40.913 -30.019 1.00 81.19 100 LYS A N 1
ATOM 775 C CA . LYS A 1 100 ? 24.590 40.819 -30.867 1.00 81.19 100 LYS A CA 1
ATOM 776 C C . LYS A 1 100 ? 24.911 40.827 -32.367 1.00 81.19 100 LYS A C 1
ATOM 778 O O . LYS A 1 100 ? 24.096 40.356 -33.152 1.00 81.19 100 LYS A O 1
ATOM 783 N N . GLU A 1 101 ? 26.054 41.389 -32.743 1.00 83.88 101 GLU A N 1
ATOM 784 C CA . GLU A 1 101 ? 26.541 41.473 -34.120 1.00 83.88 101 GLU A CA 1
ATOM 785 C C . GLU A 1 101 ? 27.088 40.122 -34.591 1.00 83.88 101 GLU A C 1
ATOM 787 O O . GLU A 1 101 ? 26.620 39.615 -35.606 1.00 83.88 101 GLU A O 1
ATOM 792 N N . GLU A 1 102 ? 27.937 39.471 -33.791 1.00 80.56 102 GLU A N 1
ATOM 793 C CA . GLU A 1 102 ? 28.432 38.110 -34.059 1.00 80.56 102 GLU A CA 1
ATOM 794 C C . GLU A 1 102 ? 27.285 37.094 -34.173 1.00 80.56 102 GLU A C 1
ATOM 796 O O . GLU A 1 102 ? 27.296 36.220 -35.037 1.00 80.56 102 GLU A O 1
ATOM 801 N N . ILE A 1 103 ? 26.252 37.230 -33.332 1.00 77.06 103 ILE A N 1
ATOM 802 C CA . ILE A 1 103 ? 25.061 36.369 -33.397 1.00 77.06 103 ILE A CA 1
ATOM 803 C C . ILE A 1 103 ? 24.312 36.572 -34.721 1.00 77.06 103 ILE A C 1
ATOM 805 O O . ILE A 1 103 ? 23.842 35.602 -35.311 1.00 77.06 103 ILE A O 1
ATOM 809 N N . ARG A 1 104 ? 24.179 37.816 -35.199 1.00 84.06 104 ARG A N 1
ATOM 810 C CA . ARG A 1 104 ? 23.482 38.106 -36.464 1.00 84.06 104 ARG A CA 1
ATOM 811 C C . ARG A 1 104 ? 24.235 37.547 -37.659 1.00 84.06 104 ARG A C 1
ATOM 813 O O . ARG A 1 104 ? 23.621 36.872 -38.476 1.00 84.06 104 ARG A O 1
ATOM 820 N N . GLU A 1 105 ? 25.543 37.762 -37.713 1.00 89.06 105 GLU A N 1
ATOM 821 C CA . GLU A 1 105 ? 26.392 37.251 -38.790 1.00 89.06 105 GLU A CA 1
ATOM 822 C C . GLU A 1 105 ? 26.329 35.718 -38.881 1.00 89.06 105 GLU A C 1
ATOM 824 O O . GLU A 1 105 ? 26.150 35.154 -39.960 1.00 89.06 105 GLU A O 1
ATOM 829 N N . GLN A 1 106 ? 26.379 35.026 -37.738 1.00 77.94 106 GLN A N 1
ATOM 830 C CA . GLN A 1 106 ? 26.256 33.566 -37.694 1.00 77.94 106 GLN A CA 1
ATOM 831 C C . GLN A 1 106 ? 24.876 33.075 -38.147 1.00 77.94 106 GLN A C 1
ATOM 833 O O . GLN A 1 106 ? 24.777 32.066 -38.848 1.00 77.94 106 GLN A O 1
ATOM 838 N N . VAL A 1 107 ? 23.808 33.782 -37.768 1.00 80.88 107 VAL A N 1
ATOM 839 C CA . VAL A 1 107 ? 22.440 33.449 -38.187 1.00 80.88 107 VAL A CA 1
ATOM 840 C C . VAL A 1 107 ? 22.260 33.663 -39.691 1.00 80.88 107 VAL A C 1
ATOM 842 O O . VAL A 1 107 ? 21.670 32.808 -40.350 1.00 80.88 107 VAL A O 1
ATOM 845 N N . GLU A 1 108 ? 22.797 34.746 -40.251 1.00 86.06 108 GLU A N 1
ATOM 846 C CA . GLU A 1 108 ? 22.745 35.033 -41.690 1.00 86.06 108 GLU A CA 1
ATOM 847 C C . GLU A 1 108 ? 23.531 33.996 -42.502 1.00 86.06 108 GLU A C 1
ATOM 849 O O . GLU A 1 108 ? 23.011 33.457 -43.481 1.00 86.06 108 GLU A O 1
ATOM 854 N N . ALA A 1 109 ? 24.739 33.633 -42.060 1.00 82.00 109 ALA A N 1
ATOM 855 C CA . ALA A 1 109 ? 25.538 32.587 -42.700 1.00 82.00 109 ALA A CA 1
ATOM 856 C C . ALA A 1 109 ? 24.827 31.220 -42.683 1.00 82.00 109 ALA A C 1
ATOM 858 O O . ALA A 1 109 ? 24.828 30.493 -43.679 1.00 82.00 109 ALA A O 1
ATOM 859 N N . TYR A 1 110 ? 24.178 30.879 -41.567 1.00 78.12 110 TYR A N 1
ATOM 860 C CA . TYR A 1 110 ? 23.403 29.647 -41.434 1.00 78.12 110 TYR A CA 1
ATOM 861 C C . TYR A 1 110 ? 22.164 29.633 -42.344 1.00 78.12 110 TYR A C 1
ATOM 863 O O . TYR A 1 110 ? 21.894 28.634 -43.011 1.00 78.12 110 TYR A O 1
ATOM 871 N N . GLN A 1 111 ? 21.436 30.749 -42.427 1.00 79.19 111 GLN A N 1
ATOM 872 C CA . GLN A 1 111 ? 20.278 30.888 -43.316 1.00 79.19 111 GLN A CA 1
ATOM 873 C C . GLN A 1 111 ? 20.674 30.808 -44.796 1.00 79.19 111 GLN A C 1
ATOM 875 O O . GLN A 1 111 ? 20.008 30.120 -45.574 1.00 79.19 111 GLN A O 1
ATOM 880 N N . ALA A 1 112 ? 21.788 31.437 -45.177 1.00 79.31 112 ALA A N 1
ATOM 881 C CA . ALA A 1 112 ? 22.327 31.356 -46.531 1.00 79.31 112 ALA A CA 1
ATOM 882 C C . ALA A 1 112 ? 22.701 29.914 -46.913 1.00 79.31 112 ALA A C 1
ATOM 884 O O . ALA A 1 112 ? 22.390 29.473 -48.016 1.00 79.31 112 ALA A O 1
ATOM 885 N N . ALA A 1 113 ? 23.301 29.153 -45.991 1.00 75.25 113 ALA A N 1
ATOM 886 C CA . ALA A 1 113 ? 23.658 27.756 -46.228 1.00 75.25 113 ALA A CA 1
ATOM 887 C C . ALA A 1 113 ? 22.433 26.833 -46.389 1.00 75.25 113 ALA A C 1
ATOM 889 O O . ALA A 1 113 ? 22.473 25.895 -47.182 1.00 75.25 113 ALA A O 1
ATOM 890 N N . MET A 1 114 ? 21.341 27.088 -45.659 1.00 75.25 114 MET A N 1
ATOM 891 C CA . MET A 1 114 ? 20.122 26.262 -45.709 1.00 75.25 114 MET A CA 1
ATOM 892 C C . MET A 1 114 ? 19.217 26.527 -46.912 1.00 75.25 114 MET A C 1
ATOM 894 O O . MET A 1 114 ? 18.319 25.730 -47.188 1.00 75.25 114 MET A O 1
ATOM 898 N N . THR A 1 115 ? 19.434 27.620 -47.635 1.00 76.25 115 THR A N 1
ATOM 899 C CA . THR A 1 115 ? 18.603 27.969 -48.789 1.00 76.25 115 THR A CA 1
ATOM 900 C C . THR A 1 115 ? 18.985 27.092 -49.980 1.00 76.25 115 THR A C 1
ATOM 902 O O . THR A 1 115 ? 20.147 27.037 -50.380 1.00 76.25 115 THR A O 1
ATOM 905 N N . ASN A 1 116 ? 18.018 26.373 -50.551 1.00 69.50 116 ASN A N 1
ATOM 906 C CA . ASN A 1 116 ? 18.266 25.567 -51.744 1.00 69.50 116 ASN A CA 1
ATOM 907 C C . ASN A 1 116 ? 18.330 26.480 -52.982 1.00 69.50 116 ASN A C 1
ATOM 909 O O . ASN A 1 116 ? 17.383 27.209 -53.272 1.00 69.50 116 ASN A O 1
ATOM 913 N N . ASN A 1 117 ? 19.423 26.416 -53.746 1.00 68.56 117 ASN A N 1
ATOM 914 C CA . ASN A 1 117 ? 19.637 27.254 -54.935 1.00 68.56 117 ASN A CA 1
ATOM 915 C C . ASN A 1 117 ? 18.564 27.079 -56.030 1.00 68.56 117 ASN A C 1
ATOM 917 O O . ASN A 1 117 ? 18.406 27.965 -56.865 1.00 68.56 117 ASN A O 1
ATOM 921 N N . LEU A 1 118 ? 17.852 25.945 -56.050 1.00 67.00 118 LEU A N 1
ATOM 922 C CA . LEU A 1 118 ? 16.826 25.632 -57.053 1.00 67.00 118 LEU A CA 1
ATOM 923 C C . LEU A 1 118 ? 15.422 26.099 -56.648 1.00 67.00 118 LEU A C 1
ATOM 925 O O . LEU A 1 118 ? 14.648 26.491 -57.516 1.00 67.00 118 LEU A O 1
ATOM 929 N N . THR A 1 119 ? 15.086 26.049 -55.358 1.00 66.75 119 THR A N 1
ATOM 930 C CA . THR A 1 119 ? 13.735 26.354 -54.851 1.00 66.75 119 THR A CA 1
ATOM 931 C C . THR A 1 119 ? 13.651 27.644 -54.040 1.00 66.75 119 THR A C 1
ATOM 933 O O . THR A 1 119 ? 12.546 28.087 -53.768 1.00 66.75 119 THR A O 1
ATOM 936 N N . GLN A 1 120 ? 14.779 28.264 -53.670 1.00 68.31 120 GLN A N 1
ATOM 937 C CA . GLN A 1 120 ? 14.875 29.477 -52.833 1.00 68.31 120 GLN A CA 1
ATOM 938 C C . GLN A 1 120 ? 14.201 29.392 -51.448 1.00 68.31 120 GLN A C 1
ATOM 940 O O . GLN A 1 120 ? 14.238 30.358 -50.689 1.00 68.31 120 GLN A O 1
ATOM 945 N N . ASP A 1 121 ? 13.665 28.228 -51.085 1.00 75.31 121 ASP A N 1
ATOM 946 C CA . ASP A 1 121 ? 13.102 27.944 -49.773 1.00 75.31 121 ASP A CA 1
ATOM 947 C C . ASP A 1 121 ? 14.176 27.431 -48.805 1.00 75.31 121 ASP A C 1
ATOM 949 O O . ASP A 1 121 ? 15.151 26.771 -49.192 1.00 75.31 121 ASP A O 1
ATOM 953 N N . ALA A 1 122 ? 13.978 27.725 -47.519 1.00 68.75 122 ALA A N 1
ATOM 954 C CA . ALA A 1 122 ? 14.805 27.196 -46.445 1.00 68.75 122 ALA A CA 1
ATOM 955 C C . ALA A 1 122 ? 14.497 25.706 -46.248 1.00 68.75 122 ALA A C 1
ATOM 957 O O . ALA A 1 122 ? 13.432 25.348 -45.744 1.00 68.75 122 ALA A O 1
ATOM 958 N N . ASP A 1 123 ? 15.444 24.842 -46.614 1.00 71.81 123 ASP A N 1
ATOM 959 C CA . ASP A 1 123 ? 15.331 23.400 -46.416 1.00 71.81 123 ASP A CA 1
ATOM 960 C C . ASP A 1 123 ? 16.447 22.921 -45.473 1.00 71.81 123 ASP A C 1
ATOM 962 O O . ASP A 1 123 ? 17.529 22.533 -45.928 1.00 71.81 123 ASP A O 1
ATOM 966 N N . PRO A 1 124 ? 16.207 22.948 -44.145 1.00 64.06 124 PRO A N 1
ATOM 967 C CA . PRO A 1 124 ? 17.200 22.584 -43.133 1.00 64.06 124 PRO A CA 1
ATOM 968 C C . PRO A 1 124 ? 17.619 21.107 -43.189 1.00 64.06 124 PRO A C 1
ATOM 970 O O . PRO A 1 124 ? 18.587 20.722 -42.536 1.00 64.06 124 PRO A O 1
ATOM 973 N N . MET A 1 125 ? 16.906 20.274 -43.954 1.00 63.56 125 MET A N 1
ATOM 974 C CA . MET A 1 125 ? 17.186 18.845 -44.131 1.00 63.56 125 MET A CA 1
ATOM 975 C C . MET A 1 125 ? 17.503 18.483 -45.589 1.00 63.56 125 MET A C 1
ATOM 977 O O . MET A 1 125 ? 17.590 17.290 -45.928 1.00 63.56 125 MET A O 1
ATOM 981 N N . GLY A 1 126 ? 17.690 19.504 -46.426 1.00 62.06 126 GLY A N 1
ATOM 982 C CA . GLY A 1 126 ? 17.815 19.371 -47.864 1.00 62.06 126 GLY A CA 1
ATOM 983 C C . GLY A 1 126 ? 19.015 18.549 -48.291 1.00 62.06 126 GLY A C 1
ATOM 984 O O . GLY A 1 126 ? 20.042 18.459 -47.613 1.00 62.06 126 GLY A O 1
ATOM 985 N N . VAL A 1 127 ? 18.876 17.902 -49.445 1.00 60.25 127 VAL A N 1
ATOM 986 C CA . VAL A 1 127 ? 19.909 17.015 -49.998 1.00 60.25 127 VAL A CA 1
ATOM 987 C C . VAL A 1 127 ? 21.203 17.790 -50.286 1.00 60.25 127 VAL A C 1
ATOM 989 O O . VAL A 1 127 ? 22.284 17.244 -50.101 1.00 60.25 127 VAL A O 1
ATOM 992 N N . HIS A 1 128 ? 21.113 19.087 -50.604 1.00 66.00 128 HIS A N 1
ATOM 993 C CA . HIS A 1 128 ? 22.254 19.987 -50.826 1.00 66.00 128 HIS A CA 1
ATOM 994 C C . HIS A 1 128 ? 23.091 20.269 -49.568 1.00 66.00 128 HIS A C 1
ATOM 996 O O . HIS A 1 128 ? 24.245 20.674 -49.690 1.00 66.00 128 HIS A O 1
ATOM 1002 N N . LEU A 1 129 ? 22.541 20.033 -48.370 1.00 65.25 129 LEU A N 1
ATOM 1003 C CA . LEU A 1 129 ? 23.262 20.119 -47.092 1.00 65.25 129 LEU A CA 1
ATOM 1004 C C . LEU A 1 129 ? 24.004 18.821 -46.748 1.00 65.25 129 LEU A C 1
ATOM 1006 O O . LEU A 1 129 ? 24.812 18.779 -45.816 1.00 65.25 129 LEU A O 1
ATOM 1010 N N . ARG A 1 130 ? 23.730 17.737 -47.481 1.00 67.44 130 ARG A N 1
ATOM 1011 C CA . ARG A 1 130 ? 24.402 16.452 -47.300 1.00 67.44 130 ARG A CA 1
ATOM 1012 C C . ARG A 1 130 ? 25.697 16.462 -48.093 1.00 67.44 130 ARG A C 1
ATOM 1014 O O . ARG A 1 130 ? 25.801 17.034 -49.172 1.00 67.44 130 ARG A O 1
ATOM 1021 N N . SER A 1 131 ? 26.717 15.796 -47.564 1.00 64.06 131 SER A N 1
ATOM 1022 C CA . SER A 1 131 ? 27.944 15.627 -48.333 1.00 64.06 131 SER A CA 1
ATOM 1023 C C . SER A 1 131 ? 27.705 14.635 -49.471 1.00 64.06 131 SER A C 1
ATOM 1025 O O . SER A 1 131 ? 27.491 13.453 -49.212 1.00 64.06 131 SER A O 1
ATOM 1027 N N . SER A 1 132 ? 27.817 15.110 -50.711 1.00 62.78 132 SER A N 1
ATOM 1028 C CA . SER A 1 132 ? 27.771 14.299 -51.939 1.00 62.78 132 SER A CA 1
ATOM 1029 C C . SER A 1 132 ? 28.970 13.353 -52.096 1.00 62.78 132 SER A C 1
ATOM 1031 O O . SER A 1 132 ? 29.005 12.506 -52.984 1.00 62.78 132 SER A O 1
ATOM 1033 N N . THR A 1 133 ? 29.988 13.496 -51.241 1.00 67.25 133 THR A N 1
ATOM 1034 C CA . THR A 1 133 ? 31.194 12.666 -51.269 1.00 67.25 133 THR A CA 1
ATOM 1035 C C . THR A 1 133 ? 30.966 11.374 -50.476 1.00 67.25 133 THR A C 1
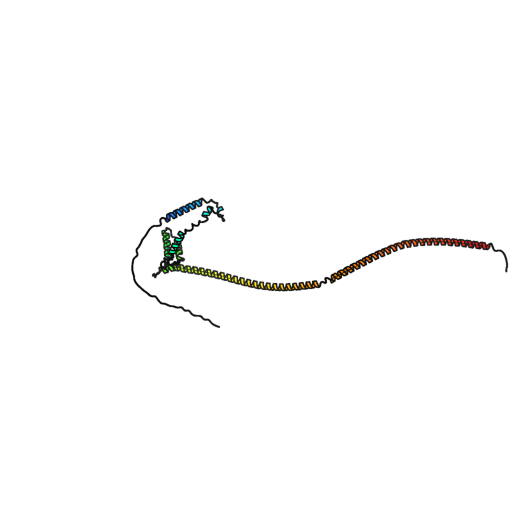ATOM 1037 O O . THR A 1 133 ? 30.605 11.444 -49.287 1.00 67.25 133 THR A O 1
ATOM 1040 N N . PRO A 1 134 ? 31.236 10.194 -51.073 1.00 71.38 134 PRO A N 1
ATOM 1041 C CA . PRO A 1 134 ? 31.155 8.919 -50.382 1.00 71.38 134 PRO A CA 1
ATOM 1042 C C . PRO A 1 134 ? 31.891 8.950 -49.032 1.00 71.38 134 PRO A C 1
ATOM 1044 O O . PRO A 1 134 ? 32.979 9.521 -48.920 1.00 71.38 134 PRO A O 1
ATOM 1047 N N . PRO A 1 135 ? 31.327 8.348 -47.977 1.00 71.50 135 PRO A N 1
ATOM 1048 C CA . PRO A 1 135 ? 31.917 8.401 -46.645 1.00 71.50 135 PRO A CA 1
ATOM 1049 C C . PRO A 1 135 ? 33.353 7.854 -46.546 1.00 71.50 135 PRO A C 1
ATOM 1051 O O . PRO A 1 135 ? 34.134 8.370 -45.749 1.00 71.50 135 PRO A O 1
ATOM 1054 N N . LEU A 1 136 ? 33.733 6.879 -47.386 1.00 72.50 136 LEU A N 1
ATOM 1055 C CA . LEU A 1 136 ? 35.122 6.400 -47.463 1.00 72.50 136 LEU A CA 1
ATOM 1056 C C . LEU A 1 136 ? 36.070 7.468 -48.019 1.00 72.50 136 LEU A C 1
ATOM 1058 O O . LEU A 1 136 ? 37.118 7.709 -47.431 1.00 72.50 136 LEU A O 1
ATOM 1062 N N . GLU A 1 137 ? 35.677 8.170 -49.081 1.00 76.50 137 GLU A N 1
ATOM 1063 C CA . GLU A 1 137 ? 36.479 9.263 -49.643 1.00 76.50 137 GLU A CA 1
ATOM 1064 C C . GLU A 1 137 ? 36.595 10.444 -48.664 1.00 76.50 137 GLU A C 1
ATOM 1066 O O . GLU A 1 137 ? 37.621 11.121 -48.605 1.00 76.50 137 GLU A O 1
ATOM 1071 N N . ARG A 1 138 ? 35.569 10.686 -47.837 1.00 76.31 138 ARG A N 1
ATOM 1072 C CA . ARG A 1 138 ? 35.639 11.676 -46.748 1.00 76.31 138 ARG A CA 1
ATOM 1073 C C . ARG A 1 138 ? 36.621 11.274 -45.654 1.00 76.31 138 ARG A C 1
ATOM 1075 O O . ARG A 1 138 ? 37.417 12.109 -45.223 1.00 76.31 138 ARG A O 1
ATOM 1082 N N . ALA A 1 139 ? 36.585 10.012 -45.234 1.00 80.06 139 ALA A N 1
ATOM 1083 C CA . ALA A 1 139 ? 37.546 9.474 -44.280 1.00 80.06 139 ALA A CA 1
ATOM 1084 C C . ALA A 1 139 ? 38.977 9.582 -44.828 1.00 80.06 139 ALA A C 1
ATOM 1086 O O . ALA A 1 139 ? 39.877 10.033 -44.120 1.00 80.06 139 ALA A O 1
ATOM 1087 N N . GLU A 1 140 ? 39.181 9.269 -46.109 1.00 82.38 140 GLU A N 1
ATOM 1088 C CA . GLU A 1 140 ? 40.471 9.415 -46.788 1.00 82.38 140 GLU A CA 1
ATOM 1089 C C . GLU A 1 140 ? 40.945 10.866 -46.855 1.00 82.38 140 GLU A C 1
ATOM 1091 O O . GLU A 1 140 ? 42.103 11.133 -46.530 1.00 82.38 140 GLU A O 1
ATOM 1096 N N . LYS A 1 141 ? 40.065 11.816 -47.194 1.00 83.38 141 LYS A N 1
ATOM 1097 C CA . LYS A 1 141 ? 40.385 13.251 -47.167 1.00 83.38 141 LYS A CA 1
ATOM 1098 C C . LYS A 1 141 ? 40.764 13.726 -45.765 1.00 83.38 141 LYS A C 1
ATOM 1100 O O . LYS A 1 141 ? 41.722 14.482 -45.628 1.00 83.38 141 LYS A O 1
ATOM 1105 N N . GLN A 1 142 ? 40.077 13.259 -44.719 1.00 81.62 142 GLN A N 1
ATOM 1106 C CA . GLN A 1 142 ? 40.440 13.601 -43.341 1.00 81.62 142 GLN A CA 1
ATOM 1107 C C . GLN A 1 142 ? 41.793 12.991 -42.940 1.00 81.62 142 GLN A C 1
ATOM 1109 O O . GLN A 1 142 ? 42.617 13.673 -42.333 1.00 81.62 142 GLN A O 1
ATOM 1114 N N . ILE A 1 143 ? 42.068 11.743 -43.328 1.00 85.69 143 ILE A N 1
ATOM 1115 C CA . ILE A 1 143 ? 43.370 11.095 -43.111 1.00 85.69 143 ILE A CA 1
ATOM 1116 C C . ILE A 1 143 ? 44.487 11.844 -43.849 1.00 85.69 143 ILE A C 1
ATOM 1118 O O . ILE A 1 143 ? 45.569 12.034 -43.296 1.00 85.69 143 ILE A O 1
ATOM 1122 N N . GLN A 1 144 ? 44.246 12.277 -45.089 1.00 84.25 144 GLN A N 1
ATOM 1123 C CA . GLN A 1 144 ? 45.200 13.077 -45.857 1.00 84.25 144 GLN A CA 1
ATOM 1124 C C . GLN A 1 144 ? 45.429 14.446 -45.210 1.00 84.25 144 GLN A C 1
ATOM 1126 O O . GLN A 1 144 ? 46.580 14.838 -45.053 1.00 84.25 144 GLN A O 1
ATOM 1131 N N . GLY A 1 145 ? 44.374 15.123 -44.749 1.00 85.25 145 GLY A N 1
ATOM 1132 C CA . GLY A 1 145 ? 44.484 16.395 -44.033 1.00 85.25 145 GLY A CA 1
ATOM 1133 C C . GLY A 1 145 ? 45.324 16.293 -42.756 1.00 85.25 145 GLY A C 1
ATOM 1134 O O . GLY A 1 145 ? 46.187 17.136 -42.527 1.00 85.25 145 GLY A O 1
ATOM 1135 N N . LEU A 1 146 ? 45.147 15.224 -41.972 1.00 85.19 146 LEU A N 1
ATOM 1136 C CA . LEU A 1 146 ? 45.964 14.964 -40.779 1.00 85.19 146 LEU A CA 1
ATOM 1137 C C . LEU A 1 146 ? 47.441 14.728 -41.126 1.00 85.19 146 LEU A C 1
ATOM 1139 O O . LEU A 1 146 ? 48.322 15.258 -40.451 1.00 85.19 146 LEU A O 1
ATOM 1143 N N . LYS A 1 147 ? 47.722 14.012 -42.222 1.00 83.94 147 LYS A N 1
ATOM 1144 C CA . LYS A 1 147 ? 49.094 13.838 -42.727 1.00 83.94 147 LYS A CA 1
ATOM 1145 C C . LYS A 1 147 ? 49.712 15.157 -43.185 1.00 83.94 147 LYS A C 1
ATOM 1147 O O . LYS A 1 147 ? 50.879 15.409 -42.906 1.00 83.94 147 LYS A O 1
ATOM 1152 N N . THR A 1 148 ? 48.945 16.012 -43.862 1.00 88.19 148 THR A N 1
ATOM 1153 C CA . THR A 1 148 ? 49.401 17.345 -44.289 1.00 88.19 148 THR A CA 1
ATOM 1154 C C . THR A 1 148 ? 49.697 18.260 -43.097 1.00 88.19 148 THR A C 1
ATOM 1156 O O . THR A 1 148 ? 50.593 19.091 -43.180 1.00 88.19 148 THR A O 1
ATOM 1159 N N . GLN A 1 149 ? 48.999 18.075 -41.975 1.00 83.94 149 GLN A N 1
ATOM 1160 C CA . GLN A 1 149 ? 49.244 18.781 -40.711 1.00 83.94 149 GLN A CA 1
ATOM 1161 C C . GLN A 1 149 ? 50.417 18.200 -39.897 1.00 83.94 149 GLN A C 1
ATOM 1163 O O . GLN A 1 149 ? 50.703 18.694 -38.811 1.00 83.94 149 GLN A O 1
ATOM 1168 N N . GLY A 1 150 ? 51.104 17.171 -40.408 1.00 81.38 150 GLY A N 1
ATOM 1169 C CA . GLY A 1 150 ? 52.270 16.568 -39.761 1.00 81.38 150 GLY A CA 1
ATOM 1170 C C . GLY A 1 150 ? 51.946 15.571 -38.646 1.00 81.38 150 GLY A C 1
ATOM 1171 O O . GLY A 1 150 ? 52.845 15.214 -37.891 1.00 81.38 150 GLY A O 1
ATOM 1172 N N . TYR A 1 151 ? 50.694 15.110 -38.530 1.00 82.38 151 TYR A N 1
ATOM 1173 C CA . TYR A 1 151 ? 50.327 14.054 -37.585 1.00 82.38 151 TYR A CA 1
ATOM 1174 C C . TYR A 1 151 ? 50.609 12.661 -38.162 1.00 82.38 151 TYR A C 1
ATOM 1176 O O . TYR A 1 151 ? 50.196 12.336 -39.282 1.00 82.38 151 TYR A O 1
ATOM 1184 N N . ASP A 1 152 ? 51.234 11.801 -37.356 1.00 80.44 152 ASP A N 1
ATOM 1185 C CA . ASP A 1 152 ? 51.414 10.387 -37.680 1.00 80.44 152 ASP A CA 1
ATOM 1186 C C . ASP A 1 152 ? 50.093 9.630 -37.511 1.00 80.44 152 ASP A C 1
ATOM 1188 O O . ASP A 1 152 ? 49.639 9.323 -36.408 1.00 80.44 152 ASP A O 1
ATOM 1192 N N . VAL A 1 153 ? 49.453 9.318 -38.638 1.00 80.69 153 VAL A N 1
ATOM 1193 C CA . VAL A 1 153 ? 48.200 8.557 -38.643 1.00 80.69 153 VAL A CA 1
ATOM 1194 C C . VAL A 1 153 ? 48.494 7.084 -38.353 1.00 80.69 153 VAL A C 1
ATOM 1196 O O . VAL A 1 153 ? 48.876 6.326 -39.251 1.00 80.69 153 VAL A O 1
ATOM 1199 N N . THR A 1 154 ? 48.283 6.670 -37.102 1.00 86.06 154 THR A N 1
ATOM 1200 C CA . THR A 1 154 ? 48.377 5.265 -36.684 1.00 86.06 154 THR A CA 1
ATOM 1201 C C . THR A 1 154 ? 47.277 4.409 -37.339 1.00 86.06 154 THR A C 1
ATOM 1203 O O . THR A 1 154 ? 46.221 4.925 -37.724 1.00 86.06 154 THR A O 1
ATOM 1206 N N . PRO A 1 155 ? 47.477 3.082 -37.477 1.00 82.44 155 PRO A N 1
ATOM 1207 C CA . PRO A 1 155 ? 46.465 2.182 -38.042 1.00 82.44 155 PRO A CA 1
ATOM 1208 C C . PRO A 1 155 ? 45.145 2.180 -37.257 1.00 82.44 155 PRO A C 1
ATOM 1210 O O . PRO A 1 155 ? 44.077 2.012 -37.843 1.00 82.44 155 PRO A O 1
ATOM 1213 N N . GLU A 1 156 ? 45.221 2.393 -35.944 1.00 81.44 156 GLU A N 1
ATOM 1214 C CA . GLU A 1 156 ? 44.075 2.459 -35.034 1.00 81.44 156 GLU A CA 1
ATOM 1215 C C . GLU A 1 156 ? 43.276 3.746 -35.237 1.00 81.44 156 GLU A C 1
ATOM 1217 O O . GLU A 1 156 ? 42.069 3.680 -35.449 1.00 81.44 156 GLU A O 1
ATOM 1222 N N . LEU A 1 157 ? 43.952 4.898 -35.311 1.00 81.62 157 LEU A N 1
ATOM 1223 C CA . LEU A 1 157 ? 43.313 6.183 -35.603 1.00 81.62 157 LEU A CA 1
ATOM 1224 C C . LEU A 1 157 ? 42.690 6.190 -37.003 1.00 81.62 157 LEU A C 1
ATOM 1226 O O . LEU A 1 157 ? 41.591 6.696 -37.213 1.00 81.62 157 LEU A O 1
ATOM 1230 N N . LYS A 1 158 ? 43.368 5.571 -37.976 1.00 82.12 158 LYS A N 1
ATOM 1231 C CA . LYS A 1 158 ? 42.817 5.355 -39.316 1.00 82.12 158 LYS A CA 1
ATOM 1232 C C . LYS A 1 158 ? 41.498 4.582 -39.235 1.00 82.12 158 LYS A C 1
ATOM 1234 O O . LYS A 1 158 ? 40.522 4.998 -39.852 1.00 82.12 158 LYS A O 1
ATOM 1239 N N . LYS A 1 159 ? 41.466 3.483 -38.476 1.00 79.75 159 LYS A N 1
ATOM 1240 C CA . LYS A 1 159 ? 40.267 2.660 -38.279 1.00 79.75 159 LYS A CA 1
ATOM 1241 C C . LYS A 1 159 ? 39.149 3.439 -37.583 1.00 79.75 159 LYS A C 1
ATOM 1243 O O . LYS A 1 159 ? 38.026 3.394 -38.058 1.00 79.75 159 LYS A O 1
ATOM 1248 N N . GLU A 1 160 ? 39.460 4.205 -36.543 1.00 80.44 160 GLU A N 1
ATOM 1249 C CA . GLU A 1 160 ? 38.487 5.040 -35.829 1.00 80.44 160 GLU A CA 1
ATOM 1250 C C . GLU A 1 160 ? 37.874 6.123 -36.730 1.00 80.44 160 GLU A C 1
ATOM 1252 O O . GLU A 1 160 ? 36.664 6.343 -36.712 1.00 80.44 160 GLU A O 1
ATOM 1257 N N . ILE A 1 161 ? 38.687 6.764 -37.577 1.00 78.88 161 ILE A N 1
ATOM 1258 C CA . ILE A 1 161 ? 38.201 7.745 -38.556 1.00 78.88 161 ILE A CA 1
ATOM 1259 C C . ILE A 1 161 ? 37.284 7.069 -39.578 1.00 78.88 161 ILE A C 1
ATOM 1261 O O . ILE A 1 161 ? 36.221 7.608 -39.886 1.00 78.88 161 ILE A O 1
ATOM 1265 N N . TYR A 1 162 ? 37.652 5.889 -40.086 1.00 76.38 162 TYR A N 1
ATOM 1266 C CA . TYR A 1 162 ? 36.760 5.134 -40.966 1.00 76.38 162 TYR A CA 1
ATOM 1267 C C . TYR A 1 162 ? 35.461 4.776 -40.264 1.00 76.38 162 TYR A C 1
ATOM 1269 O O . TYR A 1 162 ? 34.405 5.077 -40.806 1.00 76.38 162 TYR A O 1
ATOM 1277 N N . ASP A 1 163 ? 35.533 4.221 -39.057 1.00 72.38 163 ASP A N 1
ATOM 1278 C CA . ASP A 1 163 ? 34.366 3.840 -38.273 1.00 72.38 163 ASP A CA 1
ATOM 1279 C C . ASP A 1 163 ? 33.452 5.055 -38.051 1.00 72.38 163 ASP A C 1
ATOM 1281 O O . ASP A 1 163 ? 32.254 4.969 -38.308 1.00 72.38 163 ASP A O 1
ATOM 1285 N N . LYS A 1 164 ? 33.995 6.231 -37.708 1.00 77.31 164 LYS A N 1
ATOM 1286 C CA . LYS A 1 164 ? 33.232 7.485 -37.564 1.00 77.31 164 LYS A CA 1
ATOM 1287 C C . LYS A 1 164 ? 32.430 7.841 -38.820 1.00 77.31 164 LYS A C 1
ATOM 1289 O O . LYS A 1 164 ? 31.286 8.284 -38.715 1.00 77.31 164 LYS A O 1
ATOM 1294 N N . PHE A 1 165 ? 33.015 7.664 -40.003 1.00 68.25 165 PHE A N 1
ATOM 1295 C CA . PHE A 1 165 ? 32.343 7.949 -41.270 1.00 68.25 165 PHE A CA 1
ATOM 1296 C C . PHE A 1 165 ? 31.583 6.761 -41.850 1.00 68.25 165 PHE A C 1
ATOM 1298 O O . PHE A 1 165 ? 30.895 6.953 -42.839 1.00 68.25 165 PHE A O 1
ATOM 1305 N N . THR A 1 166 ? 31.644 5.553 -41.304 1.00 65.75 166 THR A N 1
ATOM 1306 C CA . THR A 1 166 ? 30.889 4.398 -41.827 1.00 65.75 166 THR A CA 1
ATOM 1307 C C . THR A 1 166 ? 29.762 3.965 -40.897 1.00 65.75 166 THR A C 1
ATOM 1309 O O . THR A 1 166 ? 28.770 3.425 -41.371 1.00 65.75 166 THR A O 1
ATOM 1312 N N . LEU A 1 167 ? 29.842 4.284 -39.603 1.00 62.59 167 LEU A N 1
ATOM 1313 C CA . LEU A 1 167 ? 28.891 3.860 -38.575 1.00 62.59 167 LEU A CA 1
ATOM 1314 C C . LEU A 1 167 ? 27.441 4.311 -38.814 1.00 62.59 167 LEU A C 1
ATOM 1316 O O . LEU A 1 167 ? 26.546 3.564 -38.451 1.00 62.59 167 LEU A O 1
ATOM 1320 N N . ASN A 1 168 ? 27.199 5.482 -39.426 1.00 59.88 168 ASN A N 1
ATOM 1321 C CA . ASN A 1 168 ? 25.845 6.054 -39.598 1.00 59.88 168 ASN A CA 1
ATOM 1322 C C . ASN A 1 168 ? 25.672 6.940 -40.855 1.00 59.88 168 ASN A C 1
ATOM 1324 O O . ASN A 1 168 ? 24.803 7.806 -40.917 1.00 59.88 168 ASN A O 1
ATOM 1328 N N . SER A 1 169 ? 26.520 6.802 -41.871 1.00 56.97 169 SER A N 1
ATOM 1329 C CA . SER A 1 169 ? 26.786 7.911 -42.806 1.00 56.97 169 SER A CA 1
ATOM 1330 C C . SER A 1 169 ? 25.935 8.001 -44.067 1.00 56.97 169 SER A C 1
ATOM 1332 O O . SER A 1 169 ? 26.275 8.773 -44.967 1.00 56.97 169 SER A O 1
ATOM 1334 N N . GLY A 1 170 ? 24.856 7.227 -44.173 1.00 62.41 170 GLY A N 1
ATOM 1335 C CA . GLY A 1 170 ? 24.071 7.203 -45.404 1.00 62.41 170 GLY A CA 1
ATOM 1336 C C . GLY A 1 170 ? 24.908 6.761 -46.608 1.00 62.41 170 GLY A C 1
ATOM 1337 O O . GLY A 1 170 ? 24.700 7.273 -47.700 1.00 62.41 170 GLY A O 1
ATOM 1338 N N . LEU A 1 171 ? 25.855 5.825 -46.423 1.00 68.75 171 LEU A N 1
ATOM 1339 C CA . LEU A 1 171 ? 26.663 5.236 -47.504 1.00 68.75 171 LEU A CA 1
ATOM 1340 C C . LEU A 1 171 ? 25.781 4.760 -48.666 1.00 68.75 171 LEU A C 1
ATOM 1342 O O . LEU A 1 171 ? 26.123 4.984 -49.819 1.00 68.75 171 LEU A O 1
ATOM 1346 N N . ILE A 1 172 ? 24.617 4.180 -48.358 1.00 65.69 172 ILE A N 1
ATOM 1347 C CA . ILE A 1 172 ? 23.596 3.809 -49.345 1.00 65.69 172 ILE A CA 1
ATOM 1348 C C . ILE A 1 172 ? 23.129 5.039 -50.139 1.00 65.69 172 ILE A C 1
ATOM 1350 O O . ILE A 1 172 ? 23.153 5.009 -51.362 1.00 65.69 172 ILE A O 1
ATOM 1354 N N . SER A 1 173 ? 22.756 6.133 -49.470 1.00 64.62 173 SER A N 1
ATOM 1355 C CA . SER A 1 173 ? 22.326 7.378 -50.121 1.00 64.62 173 SER A CA 1
ATOM 1356 C C . SER A 1 173 ? 23.445 8.023 -50.944 1.00 64.62 173 SER A C 1
ATOM 1358 O O . SER A 1 173 ? 23.208 8.416 -52.079 1.00 64.62 173 SER A O 1
ATOM 1360 N N . ALA A 1 174 ? 24.670 8.062 -50.415 1.00 66.19 174 ALA A N 1
ATOM 1361 C CA . ALA A 1 174 ? 25.832 8.605 -51.114 1.00 66.19 174 ALA A CA 1
ATOM 1362 C C . ALA A 1 174 ? 26.203 7.770 -52.351 1.00 66.19 174 ALA A C 1
ATOM 1364 O O . ALA A 1 174 ? 26.587 8.323 -53.375 1.00 66.19 174 ALA A O 1
ATOM 1365 N N . LEU A 1 175 ? 26.061 6.442 -52.286 1.00 66.94 175 LEU A N 1
ATOM 1366 C CA . LEU A 1 175 ? 26.253 5.569 -53.444 1.00 66.94 175 LEU A CA 1
ATOM 1367 C C . LEU A 1 175 ? 25.136 5.755 -54.473 1.00 66.94 175 LEU A C 1
ATOM 1369 O O . LEU A 1 175 ? 25.436 5.861 -55.655 1.00 66.94 175 LEU A O 1
ATOM 1373 N N . LEU A 1 176 ? 23.870 5.841 -54.053 1.00 65.88 176 LEU A N 1
ATOM 1374 C CA . LEU A 1 176 ? 22.741 6.093 -54.958 1.00 65.88 176 LEU A CA 1
ATOM 1375 C C . LEU A 1 176 ? 22.888 7.422 -55.718 1.00 65.88 176 LEU A C 1
ATOM 1377 O O . LEU A 1 176 ? 22.574 7.481 -56.902 1.00 65.88 176 LEU A O 1
ATOM 1381 N N . GLU A 1 177 ? 23.414 8.459 -55.066 1.00 66.25 177 GLU A N 1
ATOM 1382 C CA . GLU A 1 177 ? 23.667 9.773 -55.670 1.00 66.25 177 GLU A CA 1
ATOM 1383 C C . GLU A 1 177 ? 24.957 9.822 -56.513 1.00 66.25 177 GLU A C 1
ATOM 1385 O O . GLU A 1 177 ? 25.043 10.585 -57.471 1.00 66.25 177 GLU A O 1
ATOM 1390 N N . TRP A 1 178 ? 25.952 8.982 -56.209 1.00 65.31 178 TRP A N 1
ATOM 1391 C CA . TRP A 1 178 ? 27.203 8.863 -56.974 1.00 65.31 178 TRP A CA 1
ATOM 1392 C C . TRP A 1 178 ? 27.094 7.958 -58.215 1.00 65.31 178 TRP A C 1
ATOM 1394 O O . TRP A 1 178 ? 27.921 8.044 -59.133 1.00 65.31 178 TRP A O 1
ATOM 1404 N N . MET A 1 179 ? 26.067 7.104 -58.260 1.00 64.56 179 MET A N 1
ATOM 1405 C CA . MET A 1 179 ? 25.802 6.144 -59.334 1.00 64.56 179 MET A CA 1
ATOM 1406 C C . MET A 1 179 ? 24.952 6.611 -60.542 1.00 64.56 179 MET A C 1
ATOM 1408 O O . MET A 1 179 ? 24.738 5.758 -61.407 1.00 64.56 179 MET A O 1
ATOM 1412 N N . PRO A 1 180 ? 24.465 7.862 -60.722 1.00 60.31 180 PRO A N 1
ATOM 1413 C CA . PRO A 1 180 ? 23.700 8.179 -61.924 1.00 60.31 180 PRO A CA 1
ATOM 1414 C C . PRO A 1 180 ? 24.596 8.021 -63.166 1.00 60.31 180 PRO A C 1
ATOM 1416 O O . PRO A 1 180 ? 25.552 8.769 -63.365 1.00 60.31 180 PRO A O 1
ATOM 1419 N N . GLY A 1 181 ? 24.303 6.997 -63.978 1.00 60.19 181 GLY A N 1
ATOM 1420 C CA . GLY A 1 181 ? 25.036 6.653 -65.203 1.00 60.19 181 GLY A CA 1
ATOM 1421 C C . GLY A 1 181 ? 26.233 5.702 -65.044 1.00 60.19 181 GLY A C 1
ATOM 1422 O O . GLY A 1 181 ? 26.999 5.561 -65.996 1.00 60.19 181 GLY A O 1
ATOM 1423 N N . LYS A 1 182 ? 26.425 5.057 -63.882 1.00 66.62 182 LYS A N 1
ATOM 1424 C CA . LYS A 1 182 ? 27.485 4.050 -63.670 1.00 66.62 182 LYS A CA 1
ATOM 1425 C C . LYS A 1 182 ? 26.888 2.673 -63.376 1.00 66.62 182 LYS A C 1
ATOM 1427 O O . LYS A 1 182 ? 26.196 2.506 -62.380 1.00 66.62 182 LYS A O 1
ATOM 1432 N N . ASP A 1 183 ? 27.260 1.674 -64.174 1.00 64.38 183 ASP A N 1
ATOM 1433 C CA . ASP A 1 183 ? 26.778 0.288 -64.019 1.00 64.38 183 ASP A CA 1
ATOM 1434 C C . ASP A 1 183 ? 27.633 -0.560 -63.058 1.00 64.38 183 ASP A C 1
ATOM 1436 O O . ASP A 1 183 ? 27.369 -1.746 -62.856 1.00 64.38 183 ASP A O 1
ATOM 1440 N N . GLN A 1 184 ? 28.701 0.010 -62.491 1.00 67.62 184 GLN A N 1
ATOM 1441 C CA . GLN A 1 184 ? 29.677 -0.722 -61.682 1.00 67.62 184 GLN A CA 1
ATOM 1442 C C . GLN A 1 184 ? 29.981 0.007 -60.373 1.00 67.62 184 GLN A C 1
ATOM 1444 O O . GLN A 1 184 ? 30.271 1.204 -60.361 1.00 67.62 184 GLN A O 1
ATOM 1449 N N . VAL A 1 185 ? 29.960 -0.751 -59.273 1.00 67.62 185 VAL A N 1
ATOM 1450 C CA . VAL A 1 185 ? 30.283 -0.279 -57.921 1.00 67.62 185 VAL A CA 1
ATOM 1451 C C . VAL A 1 185 ? 31.602 -0.908 -57.468 1.00 67.62 185 VAL A C 1
ATOM 1453 O O . VAL A 1 185 ? 31.742 -2.130 -57.564 1.00 67.62 185 VAL A O 1
ATOM 1456 N N . PRO A 1 186 ? 32.557 -0.119 -56.944 1.00 76.56 186 PRO A N 1
ATOM 1457 C CA . PRO A 1 186 ? 33.767 -0.646 -56.317 1.00 76.56 186 PRO A CA 1
ATOM 1458 C C . PRO A 1 186 ? 33.469 -1.694 -55.231 1.00 76.56 186 PRO A C 1
ATOM 1460 O O . PRO A 1 186 ? 32.589 -1.510 -54.382 1.00 76.56 186 PRO A O 1
ATOM 1463 N N . VAL A 1 187 ? 34.226 -2.796 -55.234 1.00 72.88 187 VAL A N 1
ATOM 1464 C CA . VAL A 1 187 ? 34.032 -3.944 -54.325 1.00 72.88 187 VAL A CA 1
ATOM 1465 C C . VAL A 1 187 ? 34.231 -3.541 -52.861 1.00 72.88 187 VAL A C 1
ATOM 1467 O O . VAL A 1 187 ? 33.604 -4.107 -51.964 1.00 72.88 187 VAL A O 1
ATOM 1470 N N . GLU A 1 188 ? 35.071 -2.540 -52.607 1.00 72.62 188 GLU A N 1
ATOM 1471 C CA . GLU A 1 188 ? 35.325 -1.966 -51.289 1.00 72.62 188 GLU A CA 1
ATOM 1472 C C . GLU A 1 188 ? 34.045 -1.387 -50.677 1.00 72.62 188 GLU A C 1
ATOM 1474 O O . GLU A 1 188 ? 33.734 -1.672 -49.521 1.00 72.62 188 GLU A O 1
ATOM 1479 N N . HIS A 1 189 ? 33.252 -0.646 -51.458 1.00 73.00 189 HIS A N 1
ATOM 1480 C CA . HIS A 1 189 ? 31.993 -0.065 -50.986 1.00 73.00 189 HIS A CA 1
ATOM 1481 C C . HIS A 1 189 ? 30.942 -1.137 -50.701 1.00 73.00 189 HIS A C 1
ATOM 1483 O O . HIS A 1 189 ? 30.260 -1.075 -49.679 1.00 73.00 189 HIS A O 1
ATOM 1489 N N . VAL A 1 190 ? 30.851 -2.158 -51.557 1.00 75.50 190 VAL A N 1
ATOM 1490 C CA . VAL A 1 190 ? 29.939 -3.295 -51.352 1.00 75.50 190 VAL A CA 1
ATOM 1491 C C . VAL A 1 190 ? 30.317 -4.077 -50.092 1.00 75.50 190 VAL A C 1
ATOM 1493 O O . VAL A 1 190 ? 29.449 -4.450 -49.305 1.00 75.50 190 VAL A O 1
ATOM 1496 N N . ARG A 1 191 ? 31.614 -4.290 -49.845 1.00 78.25 191 ARG A N 1
ATOM 1497 C CA . ARG A 1 191 ? 32.099 -4.982 -48.644 1.00 78.25 191 ARG A CA 1
ATOM 1498 C C . ARG A 1 191 ? 31.755 -4.223 -47.363 1.00 78.25 191 ARG A C 1
ATOM 1500 O O . ARG A 1 191 ? 31.353 -4.852 -46.386 1.00 78.25 191 ARG A O 1
ATOM 1507 N N . GLU A 1 192 ? 31.902 -2.901 -47.358 1.00 75.00 192 GLU A N 1
ATOM 1508 C CA . GLU A 1 192 ? 31.517 -2.078 -46.207 1.00 75.00 192 GLU A CA 1
ATOM 1509 C C . GLU A 1 192 ? 29.999 -2.056 -46.001 1.00 75.00 192 GLU A C 1
ATOM 1511 O O . GLU A 1 192 ? 29.542 -2.214 -44.870 1.00 75.00 192 GLU A O 1
ATOM 1516 N N . LEU A 1 193 ? 29.205 -1.994 -47.075 1.00 79.06 193 LEU A N 1
ATOM 1517 C CA . LEU A 1 193 ? 27.748 -2.136 -46.983 1.00 79.06 193 LEU A CA 1
ATOM 1518 C C . LEU A 1 193 ? 27.338 -3.464 -46.337 1.00 79.06 193 LEU A C 1
ATOM 1520 O O . LEU A 1 193 ? 26.500 -3.476 -45.439 1.00 79.06 193 LEU A O 1
ATOM 1524 N N . VAL A 1 194 ? 27.952 -4.579 -46.737 1.00 80.81 194 VAL A N 1
ATOM 1525 C CA . VAL A 1 194 ? 27.669 -5.894 -46.141 1.00 80.81 194 VAL A CA 1
ATOM 1526 C C . VAL A 1 194 ? 28.041 -5.924 -44.655 1.00 80.81 194 VAL A C 1
ATOM 1528 O O . VAL A 1 194 ? 27.279 -6.448 -43.845 1.00 80.81 194 VAL A O 1
ATOM 1531 N N . LYS A 1 195 ? 29.172 -5.323 -44.260 1.00 81.75 195 LYS A N 1
ATOM 1532 C CA . LYS A 1 195 ? 29.543 -5.199 -42.840 1.00 81.75 195 LYS A CA 1
ATOM 1533 C C . LYS A 1 195 ? 28.526 -4.370 -42.052 1.00 81.75 195 LYS A C 1
ATOM 1535 O O . LYS A 1 195 ? 28.162 -4.770 -40.949 1.00 81.75 195 LYS A O 1
ATOM 1540 N N . MET A 1 196 ? 28.053 -3.254 -42.613 1.00 78.31 196 MET A N 1
ATOM 1541 C CA . MET A 1 196 ? 27.016 -2.423 -41.994 1.00 78.31 196 MET A CA 1
ATOM 1542 C C . MET A 1 196 ? 25.704 -3.195 -41.828 1.00 78.31 196 MET A C 1
ATOM 1544 O O . MET A 1 196 ? 25.119 -3.157 -40.750 1.00 78.31 196 MET A O 1
ATOM 1548 N N . ILE A 1 197 ? 25.276 -3.939 -42.854 1.00 82.06 197 ILE A N 1
ATOM 1549 C CA . ILE A 1 197 ? 24.063 -4.769 -42.805 1.00 82.06 197 ILE A CA 1
ATOM 1550 C C . ILE A 1 197 ? 24.186 -5.844 -41.721 1.00 82.06 197 ILE A C 1
ATOM 1552 O O . ILE A 1 197 ? 23.293 -5.961 -40.887 1.00 82.06 197 ILE A O 1
ATOM 1556 N N . ASN A 1 198 ? 25.298 -6.582 -41.680 1.00 84.50 198 ASN A N 1
ATOM 1557 C CA . ASN A 1 198 ? 25.512 -7.629 -40.676 1.00 84.50 198 ASN A CA 1
ATOM 1558 C C . ASN A 1 198 ? 25.535 -7.060 -39.251 1.00 84.50 198 ASN A C 1
ATOM 1560 O O . ASN A 1 198 ? 24.980 -7.657 -38.332 1.00 84.50 198 ASN A O 1
ATOM 1564 N N . ARG A 1 199 ? 26.154 -5.889 -39.061 1.00 83.25 199 ARG A N 1
ATOM 1565 C CA . ARG A 1 199 ? 26.154 -5.201 -37.767 1.00 83.25 199 ARG A CA 1
ATOM 1566 C C . ARG A 1 199 ? 24.751 -4.753 -37.373 1.00 83.25 199 ARG A C 1
ATOM 1568 O O . ARG A 1 199 ? 24.361 -4.969 -36.235 1.00 83.25 199 ARG A O 1
ATOM 1575 N N . LEU A 1 200 ? 23.997 -4.166 -38.301 1.00 84.00 200 LEU A N 1
ATOM 1576 C CA . LEU A 1 200 ? 22.622 -3.751 -38.047 1.00 84.00 200 LEU A CA 1
ATOM 1577 C C . LEU A 1 200 ? 21.748 -4.952 -37.676 1.00 84.00 200 LEU A C 1
ATOM 1579 O O . LEU A 1 200 ? 20.982 -4.867 -36.727 1.00 84.00 200 LEU A O 1
ATOM 1583 N N . GLN A 1 201 ? 21.890 -6.079 -38.374 1.00 84.38 201 GLN A N 1
ATOM 1584 C CA . GLN A 1 201 ? 21.198 -7.323 -38.028 1.00 84.38 201 GLN A CA 1
ATOM 1585 C C . GLN A 1 201 ? 21.545 -7.802 -36.617 1.00 84.38 201 GLN A C 1
ATOM 1587 O O . GLN A 1 201 ? 20.642 -8.183 -35.875 1.00 84.38 201 GLN A O 1
ATOM 1592 N N . LEU A 1 202 ? 22.823 -7.744 -36.231 1.00 89.50 202 LEU A N 1
ATOM 1593 C CA . LEU A 1 202 ? 23.252 -8.094 -34.880 1.00 89.50 202 LEU A CA 1
ATOM 1594 C C . LEU A 1 202 ? 22.625 -7.160 -33.837 1.00 89.50 202 LEU A C 1
ATOM 1596 O O . LEU A 1 202 ? 21.987 -7.644 -32.910 1.00 89.50 202 LEU A O 1
ATOM 1600 N N . THR A 1 203 ? 22.726 -5.842 -34.027 1.00 86.31 203 THR A N 1
ATOM 1601 C CA . THR A 1 203 ? 22.145 -4.856 -33.105 1.00 86.31 203 THR A CA 1
ATOM 1602 C C . THR A 1 203 ? 20.624 -4.988 -33.022 1.00 86.31 203 THR A C 1
ATOM 1604 O O . THR A 1 203 ? 20.072 -4.973 -31.931 1.00 86.31 203 THR A O 1
ATOM 1607 N N . MET A 1 204 ? 19.928 -5.208 -34.142 1.00 84.00 204 MET A N 1
ATOM 1608 C CA . MET A 1 204 ? 18.485 -5.479 -34.128 1.00 84.00 204 MET A CA 1
ATOM 1609 C C . MET A 1 204 ? 18.153 -6.757 -33.352 1.00 84.00 204 MET A C 1
ATOM 1611 O O . MET A 1 204 ? 17.180 -6.774 -32.607 1.00 84.00 204 MET A O 1
ATOM 1615 N N . SER A 1 205 ? 18.952 -7.818 -33.495 1.00 89.31 205 SER A N 1
ATOM 1616 C CA . SER A 1 205 ? 18.760 -9.060 -32.740 1.00 89.31 205 SER A CA 1
ATOM 1617 C C . SER A 1 205 ? 19.002 -8.868 -31.240 1.00 89.31 205 SER A C 1
ATOM 1619 O O . SER A 1 205 ? 18.293 -9.465 -30.427 1.00 89.31 205 SER A O 1
ATOM 1621 N N . GLU A 1 206 ? 19.998 -8.067 -30.861 1.00 92.69 206 GLU A N 1
ATOM 1622 C CA . GLU A 1 206 ? 20.287 -7.717 -29.466 1.00 92.69 206 GLU A CA 1
ATOM 1623 C C . GLU A 1 206 ? 19.129 -6.920 -28.858 1.00 92.69 206 GLU A C 1
ATOM 1625 O O . GLU A 1 206 ? 18.601 -7.320 -27.821 1.00 92.69 206 GLU A O 1
ATOM 1630 N N . GLU A 1 207 ? 18.670 -5.873 -29.548 1.00 92.69 207 GLU A N 1
ATOM 1631 C CA . GLU A 1 207 ? 17.528 -5.049 -29.137 1.00 92.69 207 GLU A CA 1
ATOM 1632 C C . GLU A 1 207 ? 16.232 -5.861 -29.056 1.00 92.69 207 GLU A C 1
ATOM 1634 O O . GLU A 1 207 ? 15.498 -5.772 -28.075 1.00 92.69 207 GLU A O 1
ATOM 1639 N N . GLN A 1 208 ? 15.961 -6.729 -30.033 1.00 91.38 208 GLN A N 1
ATOM 1640 C CA . GLN A 1 208 ? 14.785 -7.601 -30.004 1.00 91.38 208 GLN A CA 1
ATOM 1641 C C . GLN A 1 208 ? 14.832 -8.572 -28.817 1.00 91.38 208 GLN A C 1
ATOM 1643 O O . GLN A 1 208 ? 13.815 -8.821 -28.166 1.00 91.38 208 GLN A O 1
ATOM 1648 N N . THR A 1 209 ? 16.014 -9.105 -28.504 1.00 93.19 209 THR A N 1
ATOM 1649 C CA . THR A 1 209 ? 16.202 -9.972 -27.334 1.00 93.19 209 THR A CA 1
ATOM 1650 C C . THR A 1 209 ? 16.021 -9.186 -26.038 1.00 93.19 209 THR A C 1
ATOM 1652 O O . THR A 1 209 ? 15.402 -9.689 -25.102 1.00 93.19 209 THR A O 1
ATOM 1655 N N . HIS A 1 210 ? 16.541 -7.960 -25.975 1.00 94.62 210 HIS A N 1
ATOM 1656 C CA . HIS A 1 210 ? 16.382 -7.065 -24.834 1.00 94.62 210 HIS A CA 1
ATOM 1657 C C . HIS A 1 210 ? 14.905 -6.746 -24.581 1.00 94.62 210 HIS A C 1
ATOM 1659 O O . HIS A 1 210 ? 14.397 -7.044 -23.503 1.00 94.62 210 HIS A O 1
ATOM 1665 N N . GLN A 1 211 ? 14.189 -6.270 -25.602 1.00 93.75 211 GLN A N 1
ATOM 1666 C CA . GLN A 1 211 ? 12.756 -5.980 -25.520 1.00 93.75 211 GLN A CA 1
ATOM 1667 C C . GLN A 1 211 ? 11.941 -7.213 -25.125 1.00 93.75 211 GLN A C 1
ATOM 1669 O O . GLN A 1 211 ? 11.033 -7.118 -24.306 1.00 93.75 211 GLN A O 1
ATOM 1674 N N . SER A 1 212 ? 12.273 -8.391 -25.661 1.00 95.44 212 SER A N 1
ATOM 1675 C CA . SER A 1 212 ? 11.587 -9.632 -25.289 1.00 95.44 212 SER A CA 1
ATOM 1676 C C . SER A 1 212 ? 11.796 -9.995 -23.815 1.00 95.44 212 SER A C 1
ATOM 1678 O O . SER A 1 212 ? 10.859 -10.456 -23.163 1.00 95.44 212 SER A O 1
ATOM 1680 N N . ARG A 1 213 ? 12.995 -9.762 -23.262 1.00 95.06 213 ARG A N 1
ATOM 1681 C CA . ARG A 1 213 ? 13.256 -9.956 -21.827 1.00 95.06 213 ARG A CA 1
ATOM 1682 C C . ARG A 1 213 ? 12.470 -8.966 -20.979 1.00 95.06 213 ARG A C 1
ATOM 1684 O O . ARG A 1 213 ? 11.847 -9.393 -20.016 1.00 95.06 213 ARG A O 1
ATOM 1691 N N . GLU A 1 214 ? 12.460 -7.689 -21.349 1.00 95.44 214 GLU A N 1
ATOM 1692 C CA . GLU A 1 214 ? 11.695 -6.664 -20.629 1.00 95.44 214 GLU A CA 1
ATOM 1693 C C . GLU A 1 214 ? 10.195 -6.961 -20.642 1.00 95.44 214 GLU A C 1
ATOM 1695 O O . GLU A 1 214 ? 9.555 -6.909 -19.596 1.00 95.44 214 GLU A O 1
ATOM 1700 N N . GLN A 1 215 ? 9.640 -7.343 -21.797 1.00 93.81 215 GLN A N 1
ATOM 1701 C CA . GLN A 1 215 ? 8.239 -7.755 -21.911 1.00 93.81 215 GLN A CA 1
ATOM 1702 C C . GLN A 1 215 ? 7.927 -8.955 -21.024 1.00 93.81 215 GLN A C 1
ATOM 1704 O O . GLN A 1 215 ? 6.880 -8.980 -20.382 1.00 93.81 215 GLN A O 1
ATOM 1709 N N . LYS A 1 216 ? 8.835 -9.935 -20.962 1.00 95.38 216 LYS A N 1
ATOM 1710 C CA . LYS A 1 216 ? 8.668 -11.091 -20.086 1.00 95.38 216 LYS A CA 1
ATOM 1711 C C . LYS A 1 216 ? 8.666 -10.677 -18.617 1.00 95.38 216 LYS A C 1
ATOM 1713 O O . LYS A 1 216 ? 7.745 -11.035 -17.903 1.00 95.38 216 LYS A O 1
ATOM 1718 N N . THR A 1 217 ? 9.651 -9.896 -18.181 1.00 95.75 217 THR A N 1
ATOM 1719 C CA . THR A 1 217 ? 9.722 -9.412 -16.795 1.00 95.75 217 THR A CA 1
ATOM 1720 C C . THR A 1 217 ? 8.506 -8.567 -16.424 1.00 95.75 217 THR A C 1
ATOM 1722 O O . THR A 1 217 ? 7.997 -8.682 -15.316 1.00 95.75 217 THR A O 1
ATOM 1725 N N . LEU A 1 218 ? 8.007 -7.741 -17.346 1.00 94.44 218 LEU A N 1
ATOM 1726 C CA . LEU A 1 218 ? 6.787 -6.971 -17.122 1.00 94.44 218 LEU A CA 1
ATOM 1727 C C . LEU A 1 218 ? 5.548 -7.873 -17.017 1.00 94.44 218 LEU A C 1
ATOM 1729 O O . LEU A 1 218 ? 4.677 -7.592 -16.201 1.00 94.44 218 LEU A O 1
ATOM 1733 N N . GLY A 1 219 ? 5.488 -8.944 -17.814 1.00 94.81 219 GLY A N 1
ATOM 1734 C CA . GLY A 1 219 ? 4.454 -9.976 -17.723 1.00 94.81 219 GLY A CA 1
ATOM 1735 C C . GLY A 1 219 ? 4.485 -10.713 -16.386 1.00 94.81 219 GLY A C 1
ATOM 1736 O O . GLY A 1 219 ? 3.470 -10.743 -15.704 1.00 94.81 219 GLY A O 1
ATOM 1737 N N . ASP A 1 220 ? 5.659 -11.201 -15.976 1.00 94.75 220 ASP A N 1
ATOM 1738 C CA . ASP A 1 220 ? 5.852 -11.893 -14.694 1.00 94.75 220 ASP A CA 1
ATOM 1739 C C . ASP A 1 220 ? 5.419 -10.986 -13.517 1.00 94.75 220 ASP A C 1
ATOM 1741 O O . ASP A 1 220 ? 4.653 -11.403 -12.654 1.00 94.75 220 ASP A O 1
ATOM 1745 N N . ASN A 1 221 ? 5.810 -9.703 -13.533 1.00 95.69 221 ASN A N 1
ATOM 1746 C CA . ASN A 1 221 ? 5.376 -8.738 -12.517 1.00 95.69 221 ASN A CA 1
ATOM 1747 C C . ASN A 1 221 ? 3.854 -8.515 -12.526 1.00 95.69 221 ASN A C 1
ATOM 1749 O O . ASN A 1 221 ? 3.253 -8.316 -11.475 1.00 95.69 221 ASN A O 1
ATOM 1753 N N . PHE A 1 222 ? 3.224 -8.480 -13.705 1.00 94.19 222 PHE A N 1
ATOM 1754 C CA . PHE A 1 222 ? 1.776 -8.299 -13.812 1.00 94.19 222 PHE A CA 1
ATOM 1755 C C . PHE A 1 222 ? 1.013 -9.504 -13.256 1.00 94.19 222 PHE A C 1
ATOM 1757 O O . PHE A 1 222 ? 0.011 -9.312 -12.568 1.00 94.19 222 PHE A O 1
ATOM 1764 N N . ASP A 1 223 ? 1.502 -10.717 -13.512 1.00 94.56 223 ASP A N 1
ATOM 1765 C CA . ASP A 1 223 ? 0.940 -11.948 -12.956 1.00 94.56 223 ASP A CA 1
ATOM 1766 C C . ASP A 1 223 ? 1.059 -11.957 -11.420 1.00 94.56 223 ASP A C 1
ATOM 1768 O O . ASP A 1 223 ? 0.065 -12.209 -10.735 1.00 94.56 223 ASP A O 1
ATOM 1772 N N . ASP A 1 224 ? 2.218 -11.562 -10.875 1.00 94.88 224 ASP A N 1
ATOM 1773 C CA . ASP A 1 224 ? 2.424 -11.411 -9.427 1.00 94.88 224 ASP A CA 1
ATOM 1774 C C . ASP A 1 224 ? 1.435 -10.400 -8.814 1.00 94.88 224 ASP A C 1
ATOM 1776 O O . ASP A 1 224 ? 0.778 -10.693 -7.811 1.00 94.88 224 ASP A O 1
ATOM 1780 N N . PHE A 1 225 ? 1.259 -9.227 -9.439 1.00 93.94 225 PHE A N 1
ATOM 1781 C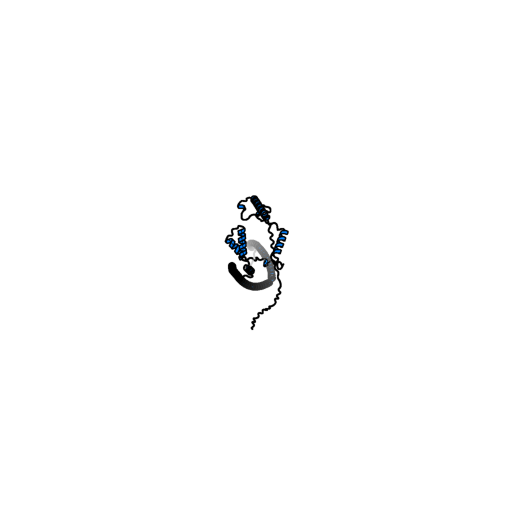 CA . PHE A 1 225 ? 0.274 -8.232 -8.990 1.00 93.94 225 PHE A CA 1
ATOM 1782 C C . PHE A 1 225 ? -1.162 -8.750 -9.072 1.00 93.94 225 PHE A C 1
ATOM 1784 O O . PHE A 1 225 ? -1.997 -8.421 -8.225 1.00 93.94 225 PHE A O 1
ATOM 1791 N N . GLN A 1 226 ? -1.481 -9.538 -10.097 1.00 94.44 226 GLN A N 1
ATOM 1792 C CA . GLN A 1 226 ? -2.808 -10.114 -10.248 1.00 94.44 226 GLN A CA 1
ATOM 1793 C C . GLN A 1 226 ? -3.096 -11.128 -9.136 1.00 94.44 226 GLN A C 1
ATOM 1795 O O . GLN A 1 226 ? -4.218 -11.184 -8.627 1.00 94.44 226 GLN A O 1
ATOM 1800 N N . ASP A 1 227 ? -2.102 -11.921 -8.751 1.00 95.38 227 ASP A N 1
ATOM 1801 C CA . ASP A 1 227 ? -2.237 -12.892 -7.672 1.00 95.38 227 ASP A CA 1
ATOM 1802 C C . ASP A 1 227 ? -2.294 -12.221 -6.295 1.00 95.38 227 ASP A C 1
ATOM 1804 O O . ASP A 1 227 ? -3.123 -12.619 -5.473 1.00 95.38 227 ASP A O 1
ATOM 1808 N N . GLU A 1 228 ? -1.525 -11.153 -6.064 1.00 95.31 228 GLU A N 1
ATOM 1809 C CA . GLU A 1 228 ? -1.652 -10.319 -4.861 1.00 95.31 228 GLU A CA 1
ATOM 1810 C C . GLU A 1 228 ? -3.053 -9.695 -4.766 1.00 95.31 228 GLU A C 1
ATOM 1812 O O . GLU A 1 228 ? -3.696 -9.772 -3.720 1.00 95.31 228 GLU A O 1
ATOM 1817 N N . HIS A 1 229 ? -3.588 -9.163 -5.872 1.00 93.81 229 HIS A N 1
ATOM 1818 C CA . HIS A 1 229 ? -4.947 -8.618 -5.903 1.00 93.81 229 HIS A CA 1
ATOM 1819 C C . HIS A 1 229 ? -6.001 -9.675 -5.548 1.00 93.81 229 HIS A C 1
ATOM 1821 O O . HIS A 1 229 ? -6.908 -9.397 -4.766 1.00 93.81 229 HIS A O 1
ATOM 1827 N N . LYS A 1 230 ? -5.889 -10.898 -6.086 1.00 95.56 230 LYS A N 1
ATOM 1828 C CA . LYS A 1 230 ? -6.812 -11.997 -5.746 1.00 95.56 230 LYS A CA 1
ATOM 1829 C C . LYS A 1 230 ? -6.739 -12.367 -4.265 1.00 95.56 230 LYS A C 1
ATOM 1831 O O . LYS A 1 230 ? -7.773 -12.658 -3.671 1.00 95.56 230 LYS A O 1
ATOM 1836 N N . GLN A 1 231 ? -5.542 -12.385 -3.675 1.00 96.38 231 GLN A N 1
ATOM 1837 C CA . GLN A 1 231 ? -5.377 -12.651 -2.242 1.00 96.38 231 GLN A CA 1
ATOM 1838 C C . GLN A 1 231 ? -6.033 -11.552 -1.406 1.00 96.38 231 GLN A C 1
ATOM 1840 O O . GLN A 1 231 ? -6.798 -11.853 -0.494 1.00 96.38 231 GLN A O 1
ATOM 1845 N N . LEU A 1 232 ? -5.806 -10.289 -1.765 1.00 95.56 232 LEU A N 1
ATOM 1846 C CA . LEU A 1 232 ? -6.390 -9.146 -1.068 1.00 95.56 232 LEU A CA 1
ATOM 1847 C C . LEU A 1 232 ? -7.924 -9.133 -1.154 1.00 95.56 232 LEU A C 1
ATOM 1849 O O . LEU A 1 232 ? -8.597 -8.815 -0.178 1.00 95.56 232 LEU A O 1
ATOM 1853 N N . GLU A 1 233 ? -8.481 -9.514 -2.304 1.00 95.19 233 GLU A N 1
ATOM 1854 C CA . GLU A 1 233 ? -9.927 -9.645 -2.509 1.00 95.19 233 GLU A CA 1
ATOM 1855 C C . GLU A 1 233 ? -10.524 -10.757 -1.628 1.00 95.19 233 GLU A C 1
ATOM 1857 O O . GLU A 1 233 ? -11.550 -10.552 -0.981 1.00 95.19 233 GLU A O 1
ATOM 1862 N N . GLN A 1 234 ? -9.836 -11.898 -1.500 1.00 95.94 234 GLN A N 1
ATOM 1863 C CA . GLN A 1 234 ? -10.238 -12.969 -0.578 1.00 95.94 234 GLN A CA 1
ATOM 1864 C C . GLN A 1 234 ? -10.168 -12.533 0.891 1.00 95.94 234 GLN A C 1
ATOM 1866 O O . GLN A 1 234 ? -11.092 -12.803 1.660 1.00 95.94 234 GLN A O 1
ATOM 1871 N N . GLU A 1 235 ? -9.098 -11.842 1.292 1.00 96.19 235 GLU A N 1
ATOM 1872 C CA . GLU A 1 235 ? -8.967 -11.307 2.651 1.00 96.19 235 GLU A CA 1
ATOM 1873 C C . GLU A 1 235 ? -10.058 -10.280 2.966 1.00 96.19 235 GLU A C 1
ATOM 1875 O O . GLU A 1 235 ? -10.597 -10.268 4.077 1.00 96.19 235 GLU A O 1
ATOM 1880 N N . PHE A 1 236 ? -10.411 -9.440 1.990 1.00 95.75 236 PHE A N 1
ATOM 1881 C CA . PHE A 1 236 ? -11.495 -8.476 2.117 1.00 95.75 236 PHE A CA 1
ATOM 1882 C C . PHE A 1 236 ? -12.845 -9.170 2.326 1.00 95.75 236 PHE A C 1
ATOM 1884 O O . PHE A 1 236 ? -13.560 -8.827 3.271 1.00 95.75 236 PHE A O 1
ATOM 1891 N N . ASP A 1 237 ? -13.166 -10.184 1.520 1.00 96.38 237 ASP A N 1
ATOM 1892 C CA . ASP A 1 237 ? -14.396 -10.971 1.662 1.00 96.38 237 ASP A CA 1
ATOM 1893 C C . ASP A 1 237 ? -14.485 -11.661 3.034 1.00 96.38 237 ASP A C 1
ATOM 1895 O O . ASP A 1 237 ? -15.545 -11.690 3.672 1.00 96.38 237 ASP A O 1
ATOM 1899 N N . ASP A 1 238 ? -13.372 -12.208 3.525 1.00 96.88 238 ASP A N 1
ATOM 1900 C CA . ASP A 1 238 ? -13.309 -12.854 4.836 1.00 96.88 238 ASP A CA 1
ATOM 1901 C C . ASP A 1 238 ? -13.446 -11.850 5.989 1.00 96.88 238 ASP A C 1
ATOM 1903 O O . ASP A 1 238 ? -14.118 -12.130 6.990 1.00 96.88 238 ASP A O 1
ATOM 1907 N N . LEU A 1 239 ? -12.842 -10.665 5.863 1.00 96.25 239 LEU A N 1
ATOM 1908 C CA . LEU A 1 239 ? -13.018 -9.569 6.817 1.00 96.25 239 LEU A CA 1
ATOM 1909 C C . LEU A 1 239 ? -14.455 -9.051 6.820 1.00 96.25 239 LEU A C 1
ATOM 1911 O O . LEU A 1 239 ? -15.004 -8.799 7.895 1.00 96.25 239 LEU A O 1
ATOM 1915 N N . GLN A 1 240 ? -15.083 -8.938 5.651 1.00 96.25 240 GLN A N 1
ATOM 1916 C CA . GLN A 1 240 ? -16.472 -8.517 5.531 1.00 96.25 240 GLN A CA 1
ATOM 1917 C C . GLN A 1 240 ? -17.410 -9.505 6.235 1.00 96.25 240 GLN A C 1
ATOM 1919 O O . GLN A 1 240 ? -18.244 -9.085 7.039 1.00 96.25 240 GLN A O 1
ATOM 1924 N N . LYS A 1 241 ? -17.222 -10.816 6.034 1.00 96.81 241 LYS A N 1
ATOM 1925 C CA . LYS A 1 241 ? -17.986 -11.848 6.760 1.00 96.81 241 LYS A CA 1
ATOM 1926 C C . LYS A 1 241 ? -17.787 -11.756 8.271 1.00 96.81 241 LYS A C 1
ATOM 1928 O O . LYS A 1 241 ? -18.762 -11.758 9.017 1.00 96.81 241 LYS A O 1
ATOM 1933 N N . LYS A 1 242 ? -16.539 -11.612 8.738 1.00 96.62 242 LYS A N 1
ATOM 1934 C CA . LYS A 1 242 ? -16.248 -11.432 10.173 1.00 96.62 242 LYS A CA 1
ATOM 1935 C C . LYS A 1 242 ? -16.926 -10.189 10.745 1.00 96.62 242 LYS A C 1
ATOM 1937 O O . LYS A 1 242 ? -17.431 -10.236 11.862 1.00 96.62 242 LYS A O 1
ATOM 1942 N N . HIS A 1 243 ? -16.940 -9.087 9.998 1.00 95.88 243 HIS A N 1
ATOM 1943 C CA . HIS A 1 243 ? -17.626 -7.867 10.409 1.00 95.88 243 HIS A CA 1
ATOM 1944 C C . HIS A 1 243 ? -19.141 -8.083 10.521 1.00 95.88 243 HIS A C 1
ATOM 1946 O O . HIS A 1 243 ? -19.747 -7.659 11.503 1.00 95.88 243 HIS A O 1
ATOM 1952 N N . GLU A 1 244 ? -19.760 -8.764 9.554 1.00 96.69 244 GLU A N 1
ATOM 1953 C CA . GLU A 1 244 ? -21.185 -9.111 9.614 1.00 96.69 244 GLU A CA 1
ATOM 1954 C C . GLU A 1 244 ? -21.519 -9.999 10.818 1.00 96.69 244 GLU A C 1
ATOM 1956 O O . GLU A 1 244 ? -22.515 -9.752 11.501 1.00 96.69 244 GLU A O 1
ATOM 1961 N N . ASP A 1 245 ? -20.692 -11.001 11.112 1.00 97.06 245 ASP A N 1
ATOM 1962 C CA . ASP A 1 245 ? -20.905 -11.897 12.250 1.00 97.06 245 ASP A CA 1
ATOM 1963 C C . ASP A 1 245 ? -20.739 -11.173 13.592 1.00 97.06 245 ASP A C 1
ATOM 1965 O O . ASP A 1 245 ? -21.600 -11.298 14.465 1.00 97.06 245 ASP A O 1
ATOM 1969 N N . LEU A 1 246 ? -19.706 -10.335 13.735 1.00 95.56 246 LEU A N 1
ATOM 1970 C CA . LEU A 1 246 ? -19.527 -9.488 14.920 1.00 95.56 246 LEU A CA 1
ATOM 1971 C C . LEU A 1 246 ? -20.663 -8.472 15.084 1.00 95.56 246 LEU A C 1
ATOM 1973 O O . LEU A 1 246 ? -21.075 -8.186 16.207 1.00 95.56 246 LEU A O 1
ATOM 1977 N N . SER A 1 247 ? -21.193 -7.930 13.985 1.00 96.00 247 SER A N 1
ATOM 1978 C CA . SER A 1 247 ? -22.347 -7.031 14.036 1.00 96.00 247 SER A CA 1
ATOM 1979 C C . SER A 1 247 ? -23.589 -7.750 14.563 1.00 96.00 247 SER A C 1
ATOM 1981 O O . SER A 1 247 ? -24.295 -7.195 15.401 1.00 96.00 247 SER A O 1
ATOM 1983 N N . LYS A 1 248 ? -23.841 -8.990 14.124 1.00 95.56 248 LYS A N 1
ATOM 1984 C CA . LYS A 1 248 ? -24.951 -9.806 14.646 1.00 95.56 248 LYS A CA 1
ATOM 1985 C C . LYS A 1 248 ? -24.756 -10.137 16.124 1.00 95.56 248 LYS A C 1
ATOM 1987 O O . LYS A 1 248 ? -25.701 -10.029 16.898 1.00 95.56 248 LYS A O 1
ATOM 1992 N N . GLU A 1 249 ? -23.539 -10.511 16.523 1.00 96.38 249 GLU A N 1
ATOM 1993 C CA . GLU A 1 249 ? -23.220 -10.783 17.928 1.00 96.38 249 GLU A CA 1
ATOM 1994 C C . GLU A 1 249 ? -23.463 -9.545 18.795 1.00 96.38 249 GLU A C 1
ATOM 1996 O O . GLU A 1 249 ? -24.097 -9.645 19.846 1.00 96.38 249 GLU A O 1
ATOM 2001 N N . LYS A 1 250 ? -23.033 -8.369 18.325 1.00 95.25 250 LYS A N 1
ATOM 2002 C CA . LYS A 1 250 ? -23.297 -7.098 18.995 1.00 95.25 250 LYS A CA 1
ATOM 2003 C C . LYS A 1 250 ? -24.799 -6.869 19.172 1.00 95.25 250 LYS A C 1
ATOM 2005 O O . LYS A 1 250 ? -25.233 -6.640 20.299 1.00 95.25 250 LYS A O 1
ATOM 2010 N N . ASP A 1 251 ? -25.588 -6.995 18.108 1.00 95.88 251 ASP A N 1
ATOM 2011 C CA . ASP A 1 251 ? -27.043 -6.807 18.172 1.00 95.88 251 ASP A CA 1
ATOM 2012 C C . ASP A 1 251 ? -27.708 -7.777 19.167 1.00 95.88 251 ASP A C 1
ATOM 2014 O O . ASP A 1 251 ? -28.628 -7.403 19.901 1.00 95.88 251 ASP A O 1
ATOM 2018 N N . ASP A 1 252 ? -27.235 -9.023 19.237 1.00 95.94 252 ASP A N 1
ATOM 2019 C CA . ASP A 1 252 ? -27.721 -10.012 20.201 1.00 95.94 252 ASP A CA 1
ATOM 2020 C C . ASP A 1 252 ? -27.309 -9.676 21.642 1.00 95.94 252 ASP A C 1
ATOM 2022 O O . ASP A 1 252 ? -28.097 -9.875 22.575 1.00 95.94 252 ASP A O 1
ATOM 2026 N N . THR A 1 253 ? -26.099 -9.153 21.854 1.00 93.56 253 THR A N 1
ATOM 2027 C CA . THR A 1 253 ? -25.670 -8.667 23.174 1.00 93.56 253 THR A CA 1
ATOM 2028 C C . THR A 1 253 ? -26.443 -7.428 23.613 1.00 93.56 253 THR A C 1
ATOM 2030 O O . THR A 1 253 ? -26.859 -7.371 24.769 1.00 93.56 253 THR A O 1
ATOM 2033 N N . ASP A 1 254 ? -26.722 -6.497 22.699 1.00 94.75 254 ASP A N 1
ATOM 2034 C CA . ASP A 1 254 ? -27.508 -5.293 22.971 1.00 94.75 254 ASP A CA 1
ATOM 2035 C C . ASP A 1 254 ? -28.948 -5.664 23.357 1.00 94.75 254 ASP A C 1
ATOM 2037 O O . ASP A 1 254 ? -29.484 -5.136 24.334 1.00 94.75 254 ASP A O 1
ATOM 2041 N N . LYS A 1 255 ? -29.559 -6.647 22.678 1.00 95.56 255 LYS A N 1
ATOM 2042 C CA . LYS A 1 255 ? -30.867 -7.196 23.085 1.00 95.56 255 LYS A CA 1
ATOM 2043 C C . LYS A 1 255 ? -30.827 -7.809 24.483 1.00 95.56 255 LYS A C 1
ATOM 2045 O O . LYS A 1 255 ? -31.677 -7.492 25.311 1.00 95.56 255 LYS A O 1
ATOM 2050 N N . LYS A 1 256 ? -29.833 -8.658 24.772 1.00 95.25 256 LYS A N 1
ATOM 2051 C CA . LYS A 1 256 ? -29.672 -9.263 26.108 1.00 95.25 256 LYS A CA 1
ATOM 2052 C C . LYS A 1 256 ? -29.497 -8.201 27.191 1.00 95.25 256 LYS A C 1
ATOM 2054 O O . LYS A 1 256 ? -30.027 -8.364 28.288 1.00 95.25 256 LYS A O 1
ATOM 2059 N N . LEU A 1 257 ? -28.760 -7.132 26.896 1.00 94.06 257 LEU A N 1
ATOM 2060 C CA . LEU A 1 257 ? -28.559 -6.018 27.814 1.00 94.06 257 LEU A CA 1
ATOM 2061 C C . LEU A 1 257 ? -29.869 -5.266 28.063 1.00 94.06 257 LEU A C 1
ATOM 2063 O O . LEU A 1 257 ? -30.224 -5.074 29.221 1.00 94.06 257 LEU A O 1
ATOM 2067 N N . GLN A 1 258 ? -30.637 -4.950 27.015 1.00 95.00 258 GLN A N 1
ATOM 2068 C CA . GLN A 1 258 ? -31.965 -4.344 27.162 1.00 95.00 258 GLN A CA 1
ATOM 2069 C C . GLN A 1 258 ? -32.917 -5.208 27.997 1.00 95.00 258 GLN A C 1
ATOM 2071 O O . GLN A 1 258 ? -33.658 -4.688 28.831 1.00 95.00 258 GLN A O 1
ATOM 2076 N N . ASP A 1 259 ? -32.912 -6.526 27.798 1.00 95.50 259 ASP A N 1
ATOM 2077 C CA . ASP A 1 259 ? -33.753 -7.432 28.582 1.00 95.50 259 ASP A CA 1
ATOM 2078 C C . ASP A 1 259 ? -33.318 -7.469 30.052 1.00 95.50 259 ASP A C 1
ATOM 2080 O O . ASP A 1 259 ? -34.161 -7.407 30.947 1.00 95.50 259 ASP A O 1
ATOM 2084 N N . LYS A 1 260 ? -32.007 -7.467 30.323 1.00 92.88 260 LYS A N 1
ATOM 2085 C CA . LYS A 1 260 ? -31.476 -7.367 31.690 1.00 92.88 260 LYS A CA 1
ATOM 2086 C C . LYS A 1 260 ? -31.783 -6.024 32.343 1.00 92.88 260 LYS A C 1
ATOM 2088 O O . LYS A 1 260 ? -32.091 -6.002 33.529 1.00 92.88 260 LYS A O 1
ATOM 2093 N N . GLU A 1 261 ? -31.744 -4.920 31.603 1.00 92.62 261 GLU A N 1
ATOM 2094 C CA . GLU A 1 261 ? -32.143 -3.600 32.102 1.00 92.62 261 GLU A CA 1
ATOM 2095 C C . GLU A 1 261 ? -33.627 -3.562 32.481 1.00 92.62 261 GLU A C 1
ATOM 2097 O O . GLU A 1 261 ? -33.969 -3.031 33.540 1.00 92.62 261 GLU A O 1
ATOM 2102 N N . LYS A 1 262 ? -34.500 -4.181 31.673 1.00 92.62 262 LYS A N 1
ATOM 2103 C CA . LYS A 1 262 ? -35.925 -4.341 32.005 1.00 92.62 262 LYS A CA 1
ATOM 2104 C C . LYS A 1 262 ? -36.125 -5.209 33.243 1.00 92.62 262 LYS A C 1
ATOM 2106 O O . LYS A 1 262 ? -36.899 -4.826 34.115 1.00 92.62 262 LYS A O 1
ATOM 2111 N N . GLU A 1 263 ? -35.426 -6.342 33.355 1.00 91.12 263 GLU A N 1
ATOM 2112 C CA . GLU A 1 263 ? -35.462 -7.176 34.567 1.00 91.12 263 GLU A CA 1
ATOM 2113 C C . GLU A 1 263 ? -35.027 -6.370 35.800 1.00 91.12 263 GLU A C 1
ATOM 2115 O O . GLU A 1 263 ? -35.678 -6.433 36.839 1.00 91.12 263 GLU A O 1
ATOM 2120 N N . LEU A 1 264 ? -33.966 -5.564 35.686 1.00 88.38 264 LEU A N 1
ATOM 2121 C CA . LEU A 1 264 ? -33.477 -4.709 36.770 1.00 88.38 264 LEU A CA 1
ATOM 2122 C C . LEU A 1 264 ? -34.494 -3.626 37.156 1.00 88.38 264 LEU A C 1
ATOM 2124 O O . LEU A 1 264 ? -34.659 -3.345 38.342 1.00 88.38 264 LEU A O 1
ATOM 2128 N N . GLN A 1 265 ? -35.179 -3.020 36.181 1.00 88.06 265 GLN A N 1
ATOM 2129 C CA . GLN A 1 265 ? -36.270 -2.073 36.433 1.00 88.06 265 GLN A CA 1
ATOM 2130 C C . GLN A 1 265 ? -37.442 -2.748 37.147 1.00 88.06 265 GLN A C 1
ATOM 2132 O O . GLN A 1 265 ? -37.876 -2.247 38.178 1.00 88.06 265 GLN A O 1
ATOM 2137 N N . GLN A 1 266 ? -37.881 -3.917 36.680 1.00 87.31 266 GLN A N 1
ATOM 2138 C CA . GLN A 1 266 ? -38.940 -4.686 37.338 1.00 87.31 266 GLN A CA 1
ATOM 2139 C C . GLN A 1 266 ? -38.551 -5.093 38.760 1.00 87.31 266 GLN A C 1
ATOM 2141 O O . GLN A 1 266 ? -39.369 -5.016 39.668 1.00 87.31 266 GLN A O 1
ATOM 2146 N N . LEU A 1 267 ? -37.302 -5.508 38.984 1.00 82.06 267 LEU A N 1
ATOM 2147 C CA . LEU A 1 267 ? -36.789 -5.792 40.323 1.00 82.06 267 LEU A CA 1
ATOM 2148 C C . LEU A 1 267 ? -36.803 -4.541 41.199 1.00 82.06 267 LEU A C 1
ATOM 2150 O O . LEU A 1 267 ? -37.230 -4.631 42.339 1.00 82.06 267 LEU A O 1
ATOM 2154 N N . LYS A 1 268 ? -36.395 -3.379 40.679 1.00 79.62 268 LYS A N 1
ATOM 2155 C CA . LYS A 1 268 ? -36.478 -2.110 41.418 1.00 79.62 268 LYS A CA 1
ATOM 2156 C C . LYS A 1 268 ? -37.912 -1.723 41.771 1.00 79.62 268 LYS A C 1
ATOM 2158 O O . LYS A 1 268 ? -38.131 -1.248 42.876 1.00 79.62 268 LYS A O 1
ATOM 2163 N N . GLU A 1 269 ? -38.860 -1.930 40.865 1.00 77.56 269 GLU A N 1
ATOM 2164 C CA . GLU A 1 269 ? -40.286 -1.672 41.104 1.00 77.56 269 GLU A CA 1
ATOM 2165 C C . GLU A 1 269 ? -40.906 -2.678 42.086 1.00 77.56 269 GLU A C 1
ATOM 2167 O O . GLU A 1 269 ? -41.797 -2.322 42.849 1.00 77.56 269 GLU A O 1
ATOM 2172 N N . ASN A 1 270 ? -40.413 -3.920 42.099 1.00 68.50 270 ASN A N 1
ATOM 2173 C CA . ASN A 1 270 ? -40.877 -4.987 42.988 1.00 68.50 270 ASN A CA 1
ATOM 2174 C C . ASN A 1 270 ? -40.123 -5.056 44.326 1.00 68.50 270 ASN A C 1
ATOM 2176 O O . ASN A 1 270 ? -40.456 -5.909 45.148 1.00 68.50 270 ASN A O 1
ATOM 2180 N N . ILE A 1 271 ? -39.119 -4.204 44.567 1.00 62.22 271 ILE A N 1
ATOM 2181 C CA . ILE A 1 271 ? -38.597 -3.981 45.919 1.00 62.22 271 ILE A CA 1
ATOM 2182 C C . ILE A 1 271 ? -39.670 -3.166 46.652 1.00 62.22 271 ILE A C 1
ATOM 2184 O O . ILE A 1 271 ? -39.898 -2.014 46.278 1.00 62.22 271 ILE A O 1
ATOM 2188 N N . PRO A 1 272 ? -40.339 -3.717 47.680 1.00 58.00 272 PRO A N 1
ATOM 2189 C CA . PRO A 1 272 ? -41.332 -2.971 48.435 1.00 58.00 272 PRO A CA 1
ATOM 2190 C C . PRO A 1 272 ? -40.593 -1.963 49.323 1.00 58.00 272 PRO A C 1
ATOM 2192 O O . PRO A 1 272 ? -40.234 -2.261 50.457 1.00 58.00 272 PRO A O 1
ATOM 2195 N N . SER A 1 273 ? -40.309 -0.771 48.789 1.00 60.06 273 SER A N 1
ATOM 2196 C CA . SER A 1 273 ? -39.529 0.249 49.502 1.00 60.06 273 SER A CA 1
ATOM 2197 C C . SER A 1 273 ? -40.309 0.929 50.622 1.00 60.06 273 SER A C 1
ATOM 2199 O O . SER A 1 273 ? -39.701 1.525 51.495 1.00 60.06 273 SER A O 1
ATOM 2201 N N . GLU A 1 274 ? -41.640 0.857 50.615 1.00 57.09 274 GLU A N 1
ATOM 2202 C CA . GLU A 1 274 ? -42.466 1.522 51.630 1.00 57.09 274 GLU A CA 1
ATOM 2203 C C . GLU A 1 274 ? -43.025 0.547 52.670 1.00 57.09 274 GLU A C 1
ATOM 2205 O O . GLU A 1 274 ? -43.230 0.928 53.817 1.00 57.09 274 GLU A O 1
ATOM 2210 N N . THR A 1 275 ? -43.254 -0.721 52.319 1.00 55.91 275 THR A N 1
ATOM 2211 C CA . THR A 1 275 ? -43.940 -1.660 53.223 1.00 55.91 275 THR A CA 1
ATOM 2212 C C . THR A 1 275 ? -43.019 -2.154 54.336 1.00 55.91 275 THR A C 1
ATOM 2214 O O . THR A 1 275 ? -43.394 -2.080 55.503 1.00 55.91 275 THR A O 1
ATOM 2217 N N . ASP A 1 276 ? -41.787 -2.541 53.997 1.00 62.91 276 ASP A N 1
ATOM 2218 C CA . ASP A 1 276 ? -40.806 -3.002 54.986 1.00 62.91 276 ASP A CA 1
ATOM 2219 C C . ASP A 1 276 ? -40.284 -1.842 55.851 1.00 62.91 276 ASP A C 1
ATOM 2221 O O . ASP A 1 276 ? -39.933 -2.038 57.013 1.00 62.91 276 ASP A O 1
ATOM 2225 N N . GLU A 1 277 ? -40.252 -0.616 55.319 1.00 65.75 277 GLU A N 1
ATOM 2226 C CA . GLU A 1 277 ? -39.784 0.564 56.054 1.00 65.75 277 GLU A CA 1
ATOM 2227 C C . GLU A 1 277 ? -40.833 1.041 57.074 1.00 65.75 277 GLU A C 1
ATOM 2229 O O . GLU A 1 277 ? -40.488 1.282 58.234 1.00 65.75 277 GLU A O 1
ATOM 2234 N N . ILE A 1 278 ? -42.121 1.050 56.697 1.00 70.56 278 ILE A N 1
ATOM 2235 C CA . ILE A 1 278 ? -43.241 1.318 57.616 1.00 70.56 278 ILE A CA 1
ATOM 2236 C C . ILE A 1 278 ? -43.357 0.212 58.674 1.00 70.56 278 ILE A C 1
ATOM 2238 O O . ILE A 1 278 ? -43.545 0.508 59.855 1.00 70.56 278 ILE A O 1
ATOM 2242 N N . GLU A 1 279 ? -43.213 -1.060 58.290 1.00 74.38 279 GLU A N 1
ATOM 2243 C CA . GLU A 1 279 ? -43.272 -2.181 59.236 1.00 74.38 279 GLU A CA 1
ATOM 2244 C C . GLU A 1 279 ? -42.088 -2.147 60.219 1.00 74.38 279 GLU A C 1
ATOM 2246 O O . GLU A 1 279 ? -42.264 -2.345 61.423 1.00 74.38 279 GLU A O 1
ATOM 2251 N N . MET A 1 280 ? -40.892 -1.776 59.752 1.00 75.12 280 MET A N 1
ATOM 2252 C CA . MET A 1 280 ? -39.719 -1.574 60.608 1.00 75.12 280 MET A CA 1
ATOM 2253 C C . MET A 1 280 ? -39.844 -0.357 61.530 1.00 75.12 280 MET A C 1
ATOM 2255 O O . MET A 1 280 ? -39.339 -0.402 62.655 1.00 75.12 280 MET A O 1
ATOM 2259 N N . GLU A 1 281 ? -40.481 0.734 61.099 1.00 80.62 281 GLU A N 1
ATOM 2260 C CA . GLU A 1 281 ? -40.778 1.871 61.980 1.00 80.62 281 GLU A CA 1
ATOM 2261 C C . GLU A 1 281 ? -41.812 1.514 63.048 1.00 80.62 281 GLU A C 1
ATOM 2263 O O . GLU A 1 281 ? -41.579 1.783 64.229 1.00 80.62 281 GLU A O 1
ATOM 2268 N N . TRP A 1 282 ? -42.889 0.821 62.673 1.00 82.81 282 TRP A N 1
ATOM 2269 C CA . TRP A 1 282 ? -43.903 0.355 63.616 1.00 82.81 282 TRP A CA 1
ATOM 2270 C C . TRP A 1 282 ? -43.316 -0.606 64.662 1.00 82.81 282 TRP A C 1
ATOM 2272 O O . TRP A 1 282 ? -43.518 -0.420 65.865 1.00 82.81 282 TRP A O 1
ATOM 2282 N N . LEU A 1 283 ? -42.491 -1.572 64.239 1.00 83.75 283 LEU A N 1
ATOM 2283 C CA . LEU A 1 283 ? -41.797 -2.491 65.150 1.00 83.75 283 LEU A CA 1
ATOM 2284 C C . LEU A 1 283 ? -40.818 -1.766 66.087 1.00 83.75 283 LEU A C 1
ATOM 2286 O O . LEU A 1 283 ? -40.667 -2.150 67.252 1.00 83.75 283 LEU A O 1
ATOM 2290 N N . LYS A 1 284 ? -40.144 -0.705 65.619 1.00 86.31 284 LYS A N 1
ATOM 2291 C CA . LYS A 1 284 ? -39.292 0.133 66.482 1.00 86.31 284 LYS A CA 1
ATOM 2292 C C . LYS A 1 284 ? -40.123 0.855 67.536 1.00 86.31 284 LYS A C 1
ATOM 2294 O O . LYS A 1 284 ? -39.713 0.897 68.698 1.00 86.31 284 LYS A O 1
ATOM 2299 N N . GLU A 1 285 ? -41.271 1.400 67.153 1.00 88.88 285 GLU A N 1
ATOM 2300 C CA . GLU A 1 285 ? -42.166 2.095 68.073 1.00 88.88 285 GLU A CA 1
ATOM 2301 C C . GLU A 1 285 ? -42.728 1.124 69.125 1.00 88.88 285 GLU A C 1
ATOM 2303 O O . GLU A 1 285 ? -42.641 1.388 70.330 1.00 88.88 285 GLU A O 1
ATOM 2308 N N . GLU A 1 286 ? -43.149 -0.073 68.713 1.00 89.00 286 GLU A N 1
ATOM 2309 C CA . GLU A 1 286 ? -43.608 -1.122 69.627 1.00 89.00 286 GLU A CA 1
ATOM 2310 C C . GLU A 1 286 ? -42.496 -1.589 70.586 1.00 89.00 286 GLU A C 1
ATOM 2312 O O . GLU A 1 286 ? -42.722 -1.721 71.795 1.00 89.00 286 GLU A O 1
ATOM 2317 N N . LEU A 1 287 ? -41.257 -1.730 70.098 1.00 89.62 287 LEU A N 1
ATOM 2318 C CA . LEU A 1 287 ? -40.094 -2.038 70.933 1.00 89.62 287 LEU A CA 1
ATOM 2319 C C . LEU A 1 287 ? -39.817 -0.933 71.965 1.00 89.62 287 LEU A C 1
ATOM 2321 O O . LEU A 1 287 ? -39.472 -1.233 73.113 1.00 89.62 287 LEU A O 1
ATOM 2325 N N . THR A 1 288 ? -39.958 0.343 71.595 1.00 91.25 288 THR A N 1
ATOM 2326 C CA . THR A 1 288 ? -39.788 1.456 72.547 1.00 91.25 288 THR A CA 1
ATOM 2327 C C . THR A 1 288 ? -40.884 1.478 73.612 1.00 91.25 288 THR A C 1
ATOM 2329 O O . THR A 1 288 ? -40.578 1.647 74.797 1.00 91.25 288 THR A O 1
ATOM 2332 N N . ALA A 1 289 ? -42.137 1.208 73.236 1.00 88.81 289 ALA A N 1
ATOM 2333 C CA . ALA A 1 289 ? -43.246 1.088 74.178 1.00 88.81 289 ALA A CA 1
ATOM 2334 C C . ALA A 1 289 ? -43.048 -0.097 75.141 1.00 88.81 289 ALA A C 1
ATOM 2336 O O . ALA A 1 289 ? -43.257 0.036 76.351 1.00 88.81 289 ALA A O 1
ATOM 2337 N N . ALA A 1 290 ? -42.587 -1.243 74.631 1.00 86.81 290 ALA A N 1
ATOM 2338 C CA . ALA A 1 290 ? -42.265 -2.412 75.444 1.00 86.81 290 ALA A CA 1
ATOM 2339 C C . ALA A 1 290 ? -41.123 -2.126 76.433 1.00 86.81 290 ALA A C 1
ATOM 2341 O O . ALA A 1 290 ? -41.243 -2.453 77.615 1.00 86.81 290 ALA A O 1
ATOM 2342 N N . LYS A 1 291 ? -40.054 -1.447 75.993 1.00 89.38 291 LYS A N 1
ATOM 2343 C CA . LYS A 1 291 ? -38.957 -1.014 76.878 1.00 89.38 291 LYS A CA 1
ATOM 2344 C C . LYS A 1 291 ? -39.453 -0.106 78.003 1.00 89.38 291 LYS A C 1
ATOM 2346 O O . LYS A 1 291 ? -39.120 -0.344 79.160 1.00 89.38 291 LYS A O 1
ATOM 2351 N N . SER A 1 292 ? -40.312 0.866 77.694 1.00 87.00 292 SER A N 1
ATOM 2352 C CA . SER A 1 292 ? -40.902 1.749 78.710 1.00 87.00 292 SER A CA 1
ATOM 2353 C C . SER A 1 292 ? -41.722 0.975 79.753 1.00 87.00 292 SER A C 1
ATOM 2355 O O . SER A 1 292 ? -41.613 1.236 80.954 1.00 87.00 292 SER A O 1
ATOM 2357 N N . LYS A 1 293 ? -42.500 -0.030 79.323 1.00 89.50 293 LYS A N 1
ATOM 2358 C CA . LYS A 1 293 ? -43.233 -0.918 80.242 1.00 89.50 293 LYS A CA 1
ATOM 2359 C C . LYS A 1 293 ? -42.286 -1.708 81.146 1.00 89.50 293 LYS A C 1
ATOM 2361 O O . LYS A 1 293 ? -42.523 -1.771 82.350 1.00 89.50 293 LYS A O 1
ATOM 2366 N N . VAL A 1 294 ? -41.207 -2.264 80.593 1.00 91.06 294 VAL A N 1
ATOM 2367 C CA . VAL A 1 294 ? -40.182 -2.983 81.368 1.00 91.06 294 VAL A CA 1
ATOM 2368 C C . VAL A 1 294 ? -39.536 -2.069 82.412 1.00 91.06 294 VAL A C 1
ATOM 2370 O O . VAL A 1 294 ? -39.407 -2.469 83.569 1.00 91.06 294 VAL A O 1
ATOM 2373 N N . ASP A 1 295 ? -39.205 -0.829 82.054 1.00 90.00 295 ASP A N 1
ATOM 2374 C CA . ASP A 1 295 ? -38.638 0.143 82.994 1.00 90.00 295 ASP A CA 1
ATOM 2375 C C . ASP A 1 295 ? -39.615 0.508 84.119 1.00 90.00 295 ASP A C 1
ATOM 2377 O O . ASP A 1 295 ? -39.212 0.633 85.280 1.00 90.00 295 ASP A O 1
ATOM 2381 N N . ASN A 1 296 ? -40.907 0.641 83.808 1.00 88.12 296 ASN A N 1
ATOM 2382 C CA . ASN A 1 296 ? -41.941 0.881 84.813 1.00 88.12 296 ASN A CA 1
ATOM 2383 C C . ASN A 1 296 ? -42.077 -0.302 85.777 1.00 88.12 296 ASN A C 1
ATOM 2385 O O . ASN A 1 296 ? -42.031 -0.094 86.992 1.00 88.12 296 ASN A O 1
ATOM 2389 N N . PHE A 1 297 ? -42.135 -1.535 85.267 1.00 89.88 297 PHE A N 1
ATOM 2390 C CA . PHE A 1 297 ? -42.140 -2.726 86.121 1.00 89.88 297 PHE A CA 1
ATOM 2391 C C . PHE A 1 297 ? -40.870 -2.824 86.974 1.00 89.88 297 PHE A C 1
ATOM 2393 O O . PHE A 1 297 ? -40.934 -3.161 88.154 1.00 89.88 297 PHE A O 1
ATOM 2400 N N . ALA A 1 298 ? -39.706 -2.458 86.433 1.00 86.56 298 ALA A N 1
ATOM 2401 C CA . ALA A 1 298 ? -38.462 -2.436 87.196 1.00 86.56 298 ALA A CA 1
ATOM 2402 C C . ALA A 1 298 ? -38.470 -1.399 88.338 1.00 86.56 298 ALA A C 1
ATOM 2404 O O . ALA A 1 298 ? -37.811 -1.608 89.364 1.00 86.56 298 ALA A O 1
ATOM 2405 N N . ARG A 1 299 ? -39.193 -0.278 88.191 1.00 88.81 299 ARG A N 1
ATOM 2406 C CA . ARG A 1 299 ? -39.417 0.684 89.286 1.00 88.81 299 ARG A CA 1
ATOM 2407 C C . ARG A 1 299 ? -40.375 0.128 90.333 1.00 88.81 299 ARG A C 1
ATOM 2409 O O . ARG A 1 299 ? -40.077 0.222 91.520 1.00 88.81 299 ARG A O 1
ATOM 2416 N N . GLU A 1 300 ? -41.469 -0.492 89.907 1.00 87.50 300 GLU A N 1
ATOM 2417 C CA . GLU A 1 300 ? -42.456 -1.095 90.807 1.00 87.50 300 GLU A CA 1
ATOM 2418 C C . GLU A 1 300 ? -41.840 -2.222 91.649 1.00 87.50 300 GLU A C 1
ATOM 2420 O O . GLU A 1 300 ? -41.966 -2.228 92.872 1.00 87.50 300 GLU A O 1
ATOM 2425 N N . ILE A 1 301 ? -41.046 -3.104 91.031 1.00 88.12 301 ILE A N 1
ATOM 2426 C CA . ILE A 1 301 ? -40.289 -4.144 91.744 1.00 88.12 301 ILE A CA 1
ATOM 2427 C C . ILE A 1 301 ? -39.342 -3.525 92.781 1.00 88.12 301 ILE A C 1
ATOM 2429 O O . ILE A 1 301 ? -39.213 -4.053 93.886 1.00 88.12 301 ILE A O 1
ATOM 2433 N N . ARG A 1 302 ? -38.674 -2.408 92.460 1.00 88.81 302 ARG A N 1
ATOM 2434 C CA . ARG A 1 302 ? -37.820 -1.697 93.426 1.00 88.81 302 ARG A CA 1
ATOM 2435 C C . ARG A 1 302 ? -38.624 -1.150 94.602 1.00 88.81 302 ARG A C 1
ATOM 2437 O O . ARG A 1 302 ? -38.193 -1.303 95.742 1.00 88.81 302 ARG A O 1
ATOM 2444 N N . GLN A 1 303 ? -39.788 -0.563 94.340 1.00 87.38 303 GLN A N 1
ATOM 2445 C CA . GLN A 1 303 ? -40.665 -0.042 95.383 1.00 87.38 303 GLN A CA 1
ATOM 2446 C C . GLN A 1 303 ? -41.197 -1.160 96.289 1.00 87.38 303 GLN A C 1
ATOM 2448 O O . GLN A 1 303 ? -41.160 -1.024 97.509 1.00 87.38 303 GLN A O 1
ATOM 2453 N N . LEU A 1 304 ? -41.626 -2.286 95.715 1.00 86.00 304 LEU A N 1
ATOM 2454 C CA . LEU A 1 304 ? -42.093 -3.447 96.475 1.00 86.00 304 LEU A CA 1
ATOM 2455 C C . LEU A 1 304 ? -40.975 -4.083 97.309 1.00 86.00 304 LEU A C 1
ATOM 2457 O O . LEU A 1 304 ? -41.207 -4.439 98.461 1.00 86.00 304 LEU A O 1
ATOM 2461 N N . LYS A 1 305 ? -39.747 -4.175 96.776 1.00 83.56 305 LYS A N 1
ATOM 2462 C CA . LYS A 1 305 ? -38.579 -4.621 97.557 1.00 83.56 305 LYS A CA 1
ATOM 2463 C C . LYS A 1 305 ? -38.322 -3.708 98.756 1.00 83.56 305 LYS A C 1
ATOM 2465 O O . LYS A 1 305 ? -38.158 -4.213 99.857 1.00 83.56 305 LYS A O 1
ATOM 2470 N N . PHE A 1 306 ? -38.374 -2.390 98.564 1.00 83.19 306 PHE A N 1
ATOM 2471 C CA . PHE A 1 306 ? -38.220 -1.426 99.656 1.00 83.19 306 PHE A CA 1
ATOM 2472 C C . PHE A 1 306 ? -39.317 -1.564 100.725 1.00 83.19 306 PHE A C 1
ATOM 2474 O O . PHE A 1 306 ? -39.030 -1.537 101.919 1.00 83.19 306 PHE A O 1
ATOM 2481 N N . GLN A 1 307 ? -40.574 -1.759 100.313 1.00 81.38 307 GLN A N 1
ATOM 2482 C CA . GLN A 1 307 ? -41.677 -2.003 101.250 1.00 81.38 307 GLN A CA 1
ATOM 2483 C C . GLN A 1 307 ? -41.488 -3.300 102.042 1.00 81.38 307 GLN A C 1
ATOM 2485 O O . GLN A 1 307 ? -41.714 -3.312 103.250 1.00 81.38 307 GLN A O 1
ATOM 2490 N N . ARG A 1 308 ? -41.054 -4.378 101.378 1.00 77.56 308 ARG A N 1
ATOM 2491 C CA . ARG A 1 308 ? -40.747 -5.657 102.027 1.00 77.56 308 ARG A CA 1
ATOM 2492 C C . ARG A 1 308 ? -39.635 -5.503 103.065 1.00 77.56 308 ARG A C 1
ATOM 2494 O O . ARG A 1 308 ? -39.790 -6.000 104.173 1.00 77.56 308 ARG A O 1
ATOM 2501 N N . ASP A 1 309 ? -38.544 -4.827 102.718 1.00 78.69 309 ASP A N 1
ATOM 2502 C CA . ASP A 1 309 ? -37.385 -4.695 103.607 1.00 78.69 309 ASP A CA 1
ATOM 2503 C C . ASP A 1 309 ? -37.748 -3.868 104.861 1.00 78.69 309 ASP A C 1
ATOM 2505 O O . ASP A 1 309 ? -37.464 -4.293 105.976 1.00 78.69 309 ASP A O 1
ATOM 2509 N N . ASN A 1 310 ? -38.533 -2.792 104.711 1.00 74.19 310 ASN A N 1
ATOM 2510 C CA . ASN A 1 310 ? -39.076 -2.034 105.851 1.00 74.19 310 ASN A CA 1
ATOM 2511 C C . ASN A 1 310 ? -40.075 -2.825 106.719 1.00 74.19 310 ASN A C 1
ATOM 2513 O O . ASN A 1 310 ? -40.226 -2.537 107.907 1.00 74.19 310 ASN A O 1
ATOM 2517 N N . ALA A 1 311 ? -40.816 -3.772 106.139 1.00 67.06 311 ALA A N 1
ATOM 2518 C CA . ALA A 1 311 ? -41.720 -4.633 106.900 1.00 67.06 311 ALA A CA 1
ATOM 2519 C C . ALA A 1 311 ? -40.956 -5.695 107.710 1.00 67.06 311 ALA A C 1
ATOM 2521 O O . ALA A 1 311 ? -41.406 -6.065 108.792 1.00 67.06 311 ALA A O 1
ATOM 2522 N N . GLY A 1 312 ? -39.797 -6.146 107.214 1.00 61.38 312 GLY A N 1
ATOM 2523 C CA . GLY A 1 312 ? -38.904 -7.062 107.925 1.00 61.38 312 GLY A CA 1
ATOM 2524 C C . GLY A 1 312 ? -38.368 -6.463 109.227 1.00 61.38 312 GLY A C 1
ATOM 2525 O O . GLY A 1 312 ? -38.512 -7.086 110.279 1.00 61.38 312 GLY A O 1
ATOM 2526 N N . ASP A 1 313 ? -37.863 -5.227 109.175 1.00 58.94 313 ASP A N 1
ATOM 2527 C CA . ASP A 1 313 ? -37.283 -4.542 110.343 1.00 58.94 313 ASP A CA 1
ATOM 2528 C C . ASP A 1 313 ? -38.314 -4.266 111.454 1.00 58.94 313 ASP A C 1
ATOM 2530 O O . ASP A 1 313 ? -38.007 -4.406 112.636 1.00 58.94 313 ASP A O 1
ATOM 2534 N N . ARG A 1 314 ? -39.577 -3.980 111.102 1.00 58.69 314 ARG A N 1
ATOM 2535 C CA . ARG A 1 314 ? -40.656 -3.798 112.095 1.00 58.69 314 ARG A CA 1
ATOM 2536 C C . ARG A 1 314 ? -41.067 -5.085 112.817 1.00 58.69 314 ARG A C 1
ATOM 2538 O O . ARG A 1 314 ? -41.614 -4.997 113.911 1.00 58.69 314 ARG A O 1
ATOM 2545 N N . SER A 1 315 ? -40.838 -6.261 112.226 1.00 56.03 315 SER A N 1
ATOM 2546 C CA . SER A 1 315 ? -41.178 -7.539 112.873 1.00 56.03 315 SER A CA 1
ATOM 2547 C C . SER A 1 315 ? -40.166 -7.941 113.951 1.00 56.03 315 SER A C 1
ATOM 2549 O O . SER A 1 315 ? -40.567 -8.450 114.993 1.00 56.03 315 SER A O 1
ATOM 2551 N N . GLY A 1 316 ? -38.880 -7.621 113.756 1.00 60.22 316 GLY A N 1
ATOM 2552 C CA . GLY A 1 316 ? -37.823 -7.930 114.724 1.00 60.22 316 GLY A CA 1
ATOM 2553 C C . GLY A 1 316 ? -37.945 -7.134 116.026 1.00 60.22 316 GLY A C 1
ATOM 2554 O O . GLY A 1 316 ? -37.891 -7.715 117.106 1.00 60.22 316 GLY A O 1
ATOM 2555 N N . GLU A 1 317 ? -38.195 -5.822 115.937 1.00 59.50 317 GLU A N 1
ATOM 2556 C CA . GLU A 1 317 ? -38.359 -4.971 117.128 1.00 59.50 317 GLU A CA 1
ATOM 2557 C C . GLU A 1 317 ? -39.627 -5.316 117.930 1.00 59.50 317 GLU A C 1
ATOM 2559 O O . GLU A 1 317 ? -39.634 -5.217 119.156 1.00 59.50 317 GLU A O 1
ATOM 2564 N N . GLN A 1 318 ? -40.699 -5.755 117.262 1.00 58.16 318 GLN A N 1
ATOM 2565 C CA . GLN A 1 318 ? -41.968 -6.081 117.917 1.00 58.16 318 GLN A CA 1
ATOM 2566 C C . GLN A 1 318 ? -41.943 -7.459 118.606 1.00 58.16 318 GLN A C 1
ATOM 2568 O O . GLN A 1 318 ? -42.581 -7.633 119.649 1.00 58.16 318 GLN A O 1
ATOM 2573 N N . ASP A 1 319 ? -41.183 -8.422 118.076 1.00 62.88 319 ASP A N 1
ATOM 2574 C CA . ASP A 1 319 ? -41.014 -9.746 118.686 1.00 62.88 319 ASP A CA 1
ATOM 2575 C C . ASP A 1 319 ? -40.143 -9.696 119.954 1.00 62.88 319 ASP A C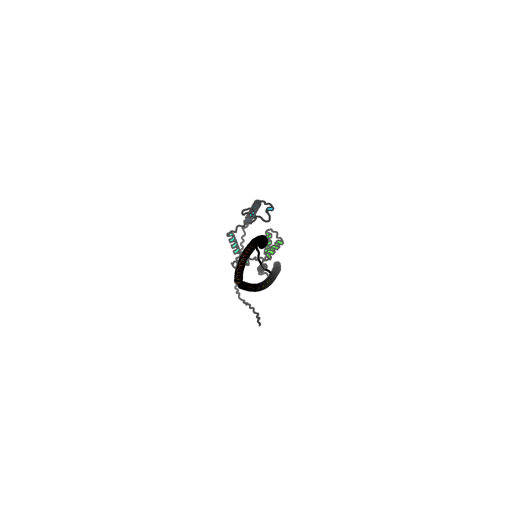 1
ATOM 2577 O O . ASP A 1 319 ? -40.510 -10.303 120.964 1.00 62.88 319 ASP A O 1
ATOM 2581 N N . GLU A 1 320 ? -39.062 -8.905 119.969 1.00 65.38 320 GLU A N 1
ATOM 2582 C CA . GLU A 1 320 ? -38.239 -8.705 121.175 1.00 65.38 320 GLU A CA 1
ATOM 2583 C C . GLU A 1 320 ? -39.018 -7.990 122.292 1.00 65.38 320 GLU A C 1
ATOM 2585 O O . GLU A 1 320 ? -38.970 -8.401 123.456 1.00 65.38 320 GLU A O 1
ATOM 2590 N N . GLN A 1 321 ? -39.811 -6.967 121.950 1.00 67.75 321 GLN A N 1
ATOM 2591 C CA . GLN A 1 321 ? -40.622 -6.231 122.926 1.00 67.75 321 GLN A CA 1
ATOM 2592 C C . GLN A 1 321 ? -41.724 -7.107 123.548 1.00 67.75 321 GLN A C 1
ATOM 2594 O O . GLN A 1 321 ? -41.971 -7.047 124.756 1.00 67.75 321 GLN A O 1
ATOM 2599 N N . ASN A 1 322 ? -42.352 -7.973 122.745 1.00 69.62 322 ASN A N 1
ATOM 2600 C CA . ASN A 1 322 ? -43.353 -8.930 123.220 1.00 69.62 322 ASN A CA 1
ATOM 2601 C C . ASN A 1 322 ? -42.746 -10.046 124.078 1.00 69.62 322 ASN A C 1
ATOM 2603 O O . ASN A 1 322 ? -43.411 -10.548 124.987 1.00 69.62 322 ASN A O 1
ATOM 2607 N N . GLN A 1 323 ? -41.500 -10.444 123.811 1.00 73.56 323 GLN A N 1
ATOM 2608 C CA . GLN A 1 323 ? -40.808 -11.463 124.593 1.00 73.56 323 GLN A CA 1
ATOM 2609 C C . GLN A 1 323 ? -40.453 -10.947 125.995 1.00 73.56 323 GLN A C 1
ATOM 2611 O O . GLN A 1 323 ? -40.749 -11.628 126.979 1.00 73.56 323 GLN A O 1
ATOM 2616 N N . VAL A 1 324 ? -39.938 -9.715 126.097 1.00 76.88 324 VAL A N 1
ATOM 2617 C CA . VAL A 1 324 ? -39.643 -9.056 127.384 1.00 76.88 324 VAL A CA 1
ATOM 2618 C C . VAL A 1 324 ? -40.914 -8.866 128.220 1.00 76.88 324 VAL A C 1
ATOM 2620 O O . VAL A 1 324 ? -40.944 -9.251 129.390 1.00 76.88 324 VAL A O 1
ATOM 2623 N N . ALA A 1 325 ? -42.004 -8.376 127.616 1.00 75.12 325 ALA A N 1
ATOM 2624 C CA . ALA A 1 325 ? -43.280 -8.197 128.316 1.00 75.12 325 ALA A CA 1
ATOM 2625 C C . ALA A 1 325 ? -43.865 -9.525 128.847 1.00 75.12 325 ALA A C 1
ATOM 2627 O O . ALA A 1 325 ? -44.479 -9.568 129.915 1.00 75.12 325 ALA A O 1
ATOM 2628 N N . ASN A 1 326 ? -43.657 -10.635 128.131 1.00 75.81 326 ASN A N 1
ATOM 2629 C CA . ASN A 1 326 ? -44.108 -11.959 128.568 1.00 75.81 326 ASN A CA 1
ATOM 2630 C C . ASN A 1 326 ? -43.297 -12.507 129.752 1.00 75.81 326 ASN A C 1
ATOM 2632 O O . ASN A 1 326 ? -43.842 -13.220 130.601 1.00 75.81 326 ASN A O 1
ATOM 2636 N N . GLU A 1 327 ? -41.998 -12.209 129.814 1.00 79.81 327 GLU A N 1
ATOM 2637 C CA . GLU A 1 327 ? -41.156 -12.603 130.947 1.00 79.81 327 GLU A CA 1
ATOM 2638 C C . GLU A 1 327 ? -41.500 -11.810 132.215 1.00 79.81 327 GLU A C 1
ATOM 2640 O O . GLU A 1 327 ? -41.624 -12.413 133.287 1.00 79.81 327 GLU A O 1
ATOM 2645 N N . GLU A 1 328 ? -41.777 -10.508 132.096 1.00 82.25 328 GLU A N 1
ATOM 2646 C CA . GLU A 1 328 ? -42.257 -9.682 133.215 1.00 82.25 328 GLU A CA 1
ATOM 2647 C C . GLU A 1 328 ? -43.615 -10.166 133.746 1.00 82.25 328 GLU A C 1
ATOM 2649 O O . GLU A 1 328 ? -43.767 -10.382 134.952 1.00 82.25 328 GLU A O 1
ATOM 2654 N N . LEU A 1 329 ? -44.575 -10.460 132.860 1.00 81.75 329 LEU A N 1
ATOM 2655 C CA . LEU A 1 329 ? -45.883 -11.005 133.251 1.00 81.75 329 LEU A CA 1
AT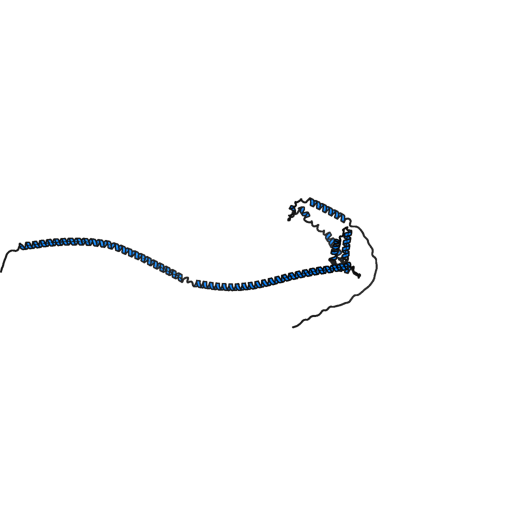OM 2656 C C . LEU A 1 329 ? -45.785 -12.376 133.940 1.00 81.75 329 LEU A C 1
ATOM 2658 O O . LEU A 1 329 ? -46.594 -12.696 134.820 1.00 81.75 329 LEU A O 1
ATOM 2662 N N . LYS A 1 330 ? -44.800 -13.206 133.568 1.00 79.62 330 LYS A N 1
ATOM 2663 C CA . LYS A 1 330 ? -44.523 -14.475 134.260 1.00 79.62 330 LYS A CA 1
ATOM 2664 C C . LYS A 1 330 ? -43.956 -14.248 135.660 1.00 79.62 330 LYS A C 1
ATOM 2666 O O . LYS A 1 330 ? -44.375 -14.949 136.583 1.00 79.62 330 LYS A O 1
ATOM 2671 N N . ALA A 1 331 ? -43.038 -13.296 135.825 1.00 79.69 331 ALA A N 1
ATOM 2672 C CA . ALA A 1 331 ? -42.468 -12.944 137.126 1.00 79.69 331 ALA A CA 1
ATOM 2673 C C . ALA A 1 331 ? -43.517 -12.329 138.071 1.00 79.69 331 ALA A C 1
ATOM 2675 O O . ALA A 1 331 ? -43.538 -12.612 139.270 1.00 79.69 331 ALA A O 1
ATOM 2676 N N . GLU A 1 332 ? -44.443 -11.537 137.534 1.00 83.31 332 GLU A N 1
ATOM 2677 C CA . GLU A 1 332 ? -45.543 -10.978 138.316 1.00 83.31 332 GLU A CA 1
ATOM 2678 C C . GLU A 1 332 ? -46.550 -12.060 138.738 1.00 83.31 332 GLU A C 1
ATOM 2680 O O . GLU A 1 332 ? -46.965 -12.114 139.898 1.00 83.31 332 GLU A O 1
ATOM 2685 N N . ASN A 1 333 ? -46.863 -13.012 137.852 1.00 79.31 333 ASN A N 1
ATOM 2686 C CA . ASN A 1 333 ? -47.720 -14.154 138.189 1.00 79.31 333 ASN A CA 1
ATOM 2687 C C . ASN A 1 333 ? -47.135 -15.049 139.291 1.00 79.31 333 ASN A C 1
ATOM 2689 O O . ASN A 1 333 ? -47.879 -15.554 140.135 1.00 79.31 333 ASN A O 1
ATOM 2693 N N . THR A 1 334 ? -45.820 -15.283 139.305 1.00 82.38 334 THR A N 1
ATOM 2694 C CA . THR A 1 334 ? -45.185 -16.077 140.370 1.00 82.38 334 THR A CA 1
ATOM 2695 C C . THR A 1 334 ? -45.201 -15.340 141.705 1.00 82.38 334 THR A C 1
ATOM 2697 O O . THR A 1 334 ? -45.472 -15.966 142.733 1.00 82.38 334 THR A O 1
ATOM 2700 N N . LYS A 1 335 ? -45.009 -14.015 141.697 1.00 84.56 335 LYS A N 1
ATOM 2701 C CA . LYS A 1 335 ? -45.135 -13.171 142.892 1.00 84.56 335 LYS A CA 1
ATOM 2702 C C . LYS A 1 335 ? -46.558 -13.190 143.456 1.00 84.56 335 LYS A C 1
ATOM 2704 O O . LYS A 1 335 ? -46.732 -13.468 144.641 1.00 84.56 335 LYS A O 1
ATOM 2709 N N . LEU A 1 336 ? -47.571 -12.992 142.610 1.00 82.88 336 LEU A N 1
ATOM 2710 C CA . LEU A 1 336 ? -48.980 -13.039 143.021 1.00 82.88 336 LEU A CA 1
ATOM 2711 C C . LEU A 1 336 ? -49.378 -14.419 143.560 1.00 82.88 336 LEU A C 1
ATOM 2713 O O . LEU A 1 336 ? -50.096 -14.515 144.552 1.00 82.88 336 LEU A O 1
ATOM 2717 N N . ARG A 1 337 ? -48.868 -15.510 142.973 1.00 78.69 337 ARG A N 1
ATOM 2718 C CA . ARG A 1 337 ? -49.073 -16.866 143.515 1.00 78.69 337 ARG A CA 1
ATOM 2719 C C . ARG A 1 337 ? -48.468 -17.040 144.909 1.00 78.69 337 ARG A C 1
ATOM 2721 O O . ARG A 1 337 ? -49.080 -17.700 145.747 1.00 78.69 337 ARG A O 1
ATOM 2728 N N . ALA A 1 338 ? -47.291 -16.471 145.169 1.00 79.94 338 ALA A N 1
ATOM 2729 C CA . ALA A 1 338 ? -46.677 -16.509 146.495 1.00 79.94 338 ALA A CA 1
ATOM 2730 C C . ALA A 1 338 ? -47.494 -15.709 147.523 1.00 79.94 338 ALA A C 1
ATOM 2732 O O . ALA A 1 338 ? -47.701 -16.181 148.639 1.00 79.94 338 ALA A O 1
ATOM 2733 N N . GLU A 1 339 ? -48.015 -14.548 147.128 1.00 82.75 339 GLU A N 1
ATOM 2734 C CA . GLU A 1 339 ? -48.851 -13.695 147.976 1.00 82.75 339 GLU A CA 1
ATOM 2735 C C . GLU A 1 339 ? -50.201 -14.348 148.308 1.00 82.75 339 GLU A C 1
ATOM 2737 O O . GLU A 1 339 ? -50.589 -14.402 149.474 1.00 82.75 339 GLU A O 1
ATOM 2742 N N . ILE A 1 340 ? -50.866 -14.961 147.322 1.00 82.62 340 ILE A N 1
ATOM 2743 C CA . ILE A 1 340 ? -52.094 -15.745 147.539 1.00 82.62 340 ILE A CA 1
ATOM 2744 C C . ILE A 1 340 ? -51.845 -16.900 148.517 1.00 82.62 340 ILE A C 1
ATOM 2746 O O . ILE A 1 340 ? -52.655 -17.132 149.414 1.00 82.62 340 ILE A O 1
ATOM 2750 N N . ASN A 1 341 ? -50.724 -17.614 148.384 1.00 79.31 341 ASN A N 1
ATOM 2751 C CA . ASN A 1 341 ? -50.372 -18.690 149.313 1.00 79.31 341 ASN A CA 1
ATOM 2752 C C . ASN A 1 341 ? -50.093 -18.166 150.731 1.00 79.31 341 ASN A C 1
ATOM 2754 O O . ASN A 1 341 ? -50.463 -18.826 151.703 1.00 79.31 341 ASN A O 1
ATOM 2758 N N . GLY A 1 342 ? -49.493 -16.979 150.858 1.00 80.25 342 GLY A N 1
ATOM 2759 C CA . GLY A 1 342 ? -49.316 -16.296 152.141 1.00 80.25 342 GLY A CA 1
ATOM 2760 C C . GLY A 1 342 ? -50.653 -15.967 152.805 1.00 80.25 342 GLY A C 1
ATOM 2761 O O . GLY A 1 342 ? -50.888 -16.360 153.947 1.00 80.25 342 GLY A O 1
ATOM 2762 N N . LEU A 1 343 ? -51.570 -15.348 152.057 1.00 80.12 343 LEU A N 1
ATOM 2763 C CA . LEU A 1 343 ? -52.912 -14.998 152.534 1.00 80.12 343 LEU A CA 1
ATOM 2764 C C . LEU A 1 343 ? -53.761 -16.231 152.880 1.00 80.12 343 LEU A C 1
ATOM 2766 O O . LEU A 1 343 ? -54.517 -16.208 153.849 1.00 80.12 343 LEU A O 1
ATOM 2770 N N . LEU A 1 344 ? -53.625 -17.336 152.140 1.00 76.06 344 LEU A N 1
ATOM 2771 C CA . LEU A 1 344 ? -54.250 -18.615 152.498 1.00 76.06 344 LEU A CA 1
ATOM 2772 C C . LEU A 1 344 ? -53.694 -19.167 153.820 1.00 76.06 344 LEU A C 1
ATOM 2774 O O . LEU A 1 344 ? -54.456 -19.680 154.643 1.00 76.06 344 LEU A O 1
ATOM 2778 N N . GLY A 1 345 ? -52.388 -19.025 154.055 1.00 74.56 345 GLY A N 1
ATOM 2779 C CA . GLY A 1 345 ? -51.758 -19.361 155.332 1.00 74.56 345 GLY A CA 1
ATOM 2780 C C . GLY A 1 345 ? -52.306 -18.527 156.493 1.00 74.56 345 GLY A C 1
ATOM 2781 O O . GLY A 1 345 ? -52.670 -19.084 157.530 1.00 74.56 345 GLY A O 1
ATOM 2782 N N . GLU A 1 346 ? -52.443 -17.214 156.305 1.00 77.44 346 GLU A N 1
ATOM 2783 C CA . GLU A 1 346 ? -53.045 -16.309 157.294 1.00 77.44 346 GLU A CA 1
ATOM 2784 C C . GLU A 1 346 ? -54.519 -16.631 157.552 1.00 77.44 346 GLU A C 1
ATOM 2786 O O . GLU A 1 346 ? -54.939 -16.709 158.708 1.00 77.44 346 GLU A O 1
ATOM 2791 N N . ARG A 1 347 ? -55.298 -16.910 156.500 1.00 76.44 347 ARG A N 1
ATOM 2792 C CA . ARG A 1 347 ? -56.688 -17.362 156.626 1.00 76.44 347 ARG A CA 1
ATOM 2793 C C . ARG A 1 347 ? -56.785 -18.634 157.465 1.00 76.44 347 ARG A C 1
ATOM 2795 O O . ARG A 1 347 ? -57.617 -18.695 158.361 1.00 76.44 347 ARG A O 1
ATOM 2802 N N . THR A 1 348 ? -55.916 -19.614 157.226 1.00 76.19 348 THR A N 1
ATOM 2803 C CA . THR A 1 348 ? -55.901 -20.873 157.993 1.00 76.19 348 THR A CA 1
ATOM 2804 C C . THR A 1 348 ? -55.576 -20.616 159.472 1.00 76.19 348 THR A C 1
ATOM 2806 O O . THR A 1 348 ? -56.168 -21.222 160.363 1.00 76.19 348 THR A O 1
ATOM 2809 N N . GLN A 1 349 ? -54.669 -19.674 159.764 1.00 74.75 349 GLN A N 1
ATOM 2810 C CA . GLN A 1 349 ? -54.370 -19.262 161.141 1.00 74.75 349 GLN A CA 1
ATOM 2811 C C . GLN A 1 349 ? -55.538 -18.521 161.808 1.00 74.75 349 GLN A C 1
ATOM 2813 O O . GLN A 1 349 ? -55.755 -18.683 163.010 1.00 74.75 349 GLN A O 1
ATOM 2818 N N . LEU A 1 350 ? -56.288 -17.715 161.052 1.00 76.19 350 LEU A N 1
ATOM 2819 C CA . LEU A 1 350 ? -57.489 -17.036 161.539 1.00 76.19 350 LEU A CA 1
ATOM 2820 C C . LEU A 1 350 ? -58.638 -18.022 161.779 1.00 76.19 350 LEU A C 1
ATOM 2822 O O . LEU A 1 350 ? -59.259 -17.952 162.834 1.00 76.19 350 LEU A O 1
ATOM 2826 N N . GLU A 1 351 ? -58.862 -18.990 160.888 1.00 72.19 351 GLU A N 1
ATOM 2827 C CA . GLU A 1 351 ? -59.830 -20.081 161.088 1.00 72.19 351 GLU A CA 1
ATOM 2828 C C . GLU A 1 351 ? -59.480 -20.911 162.339 1.00 72.19 351 GLU A C 1
ATOM 2830 O O . GLU A 1 351 ? -60.353 -21.198 163.155 1.00 72.19 351 GLU A O 1
ATOM 2835 N N . ALA A 1 352 ? -58.193 -21.192 162.582 1.00 67.44 352 ALA A N 1
ATOM 2836 C CA . ALA A 1 352 ? -57.739 -21.857 163.807 1.00 67.44 352 ALA A CA 1
ATOM 2837 C C . ALA A 1 352 ? -57.904 -21.002 165.082 1.00 67.44 352 ALA A C 1
ATOM 2839 O O . ALA A 1 352 ? -58.038 -21.552 166.176 1.00 67.44 352 ALA A O 1
ATOM 2840 N N . LYS A 1 353 ? -57.886 -19.665 164.976 1.00 68.31 353 LYS A N 1
ATOM 2841 C CA . LYS A 1 353 ? -58.182 -18.755 166.098 1.00 68.31 353 LYS A CA 1
ATOM 2842 C C . LYS A 1 353 ? -59.680 -18.658 166.374 1.00 68.31 353 LYS A C 1
ATOM 2844 O O . LYS A 1 353 ? -60.047 -18.671 167.542 1.00 68.31 353 LYS A O 1
ATOM 2849 N N . ILE A 1 354 ? -60.513 -18.623 165.333 1.00 69.19 354 ILE A N 1
ATOM 2850 C CA . ILE A 1 354 ? -61.977 -18.645 165.451 1.00 69.19 354 ILE A CA 1
ATOM 2851 C C . ILE A 1 354 ? -62.424 -19.937 166.151 1.00 69.19 354 ILE A C 1
ATOM 2853 O O . ILE A 1 354 ? -63.145 -19.860 167.142 1.00 69.19 354 ILE A O 1
ATOM 2857 N N . ALA A 1 355 ? -61.875 -21.091 165.752 1.00 62.91 355 ALA A N 1
ATOM 2858 C CA . ALA A 1 355 ? -62.144 -22.378 166.402 1.00 62.91 355 ALA A CA 1
ATOM 2859 C C . ALA A 1 355 ? -61.746 -22.413 167.894 1.00 62.91 355 ALA A C 1
ATOM 2861 O O . ALA A 1 355 ? -62.408 -23.063 168.690 1.00 62.91 355 ALA A O 1
ATOM 2862 N N . ARG A 1 356 ? -60.696 -21.684 168.307 1.00 61.03 356 ARG A N 1
ATOM 2863 C CA . ARG A 1 356 ? -60.301 -21.574 169.729 1.00 61.03 356 ARG A CA 1
ATOM 2864 C C . ARG A 1 356 ? -61.181 -20.618 170.532 1.00 61.03 356 ARG A C 1
ATOM 2866 O O . ARG A 1 356 ? -61.311 -20.791 171.735 1.00 61.03 356 ARG A O 1
ATOM 2873 N N . THR A 1 357 ? -61.769 -19.612 169.890 1.00 59.97 357 THR A N 1
ATOM 2874 C CA . THR A 1 357 ? -62.700 -18.677 170.542 1.00 59.97 357 THR A CA 1
ATOM 2875 C C . THR A 1 357 ? -64.131 -19.212 170.626 1.00 59.97 357 THR A C 1
ATOM 2877 O O . THR A 1 357 ? -64.870 -18.798 171.515 1.00 59.97 357 THR A O 1
ATOM 2880 N N . GLU A 1 358 ? -64.511 -20.158 169.761 1.00 58.44 358 GLU A N 1
ATOM 2881 C CA . GLU A 1 358 ? -65.789 -20.884 169.846 1.00 58.44 358 GLU A CA 1
ATOM 2882 C C . GLU A 1 358 ? -65.831 -21.878 171.029 1.00 58.44 358 GLU A C 1
ATOM 2884 O O . GLU A 1 358 ? -66.913 -22.145 171.548 1.00 58.44 358 GLU A O 1
ATOM 2889 N N . ASP A 1 359 ? -64.675 -22.320 171.544 1.00 54.88 359 ASP A N 1
ATOM 2890 C CA . ASP A 1 359 ? -64.571 -23.182 172.736 1.00 54.88 359 ASP A CA 1
ATOM 2891 C C . ASP A 1 359 ? -64.662 -22.417 174.083 1.00 54.88 359 ASP A C 1
ATOM 2893 O O . ASP A 1 359 ? -64.895 -23.032 175.125 1.00 54.88 359 ASP A O 1
ATOM 2897 N N . GLU A 1 360 ? -64.520 -21.081 174.105 1.00 54.28 360 GLU A N 1
ATOM 2898 C CA . GLU A 1 360 ? -64.414 -20.299 175.357 1.00 54.28 360 GLU A CA 1
ATOM 2899 C C . GLU A 1 360 ? -65.646 -19.422 175.698 1.00 54.28 360 GLU A C 1
ATOM 2901 O O . GLU A 1 360 ? -65.688 -18.841 176.785 1.00 54.28 360 GLU A O 1
ATOM 2906 N N . GLN A 1 361 ? -66.690 -19.347 174.850 1.00 46.97 361 GLN A N 1
ATOM 2907 C CA . GLN A 1 361 ? -67.907 -18.540 175.116 1.00 46.97 361 GLN A CA 1
ATOM 2908 C C . GLN A 1 361 ? -69.257 -19.220 174.770 1.00 46.97 361 GLN A C 1
ATOM 2910 O O . GLN A 1 361 ? -70.044 -18.695 173.982 1.00 46.97 361 GLN A O 1
ATOM 2915 N N . GLY A 1 362 ? -69.592 -20.337 175.437 1.00 42.81 362 GLY A N 1
ATOM 2916 C CA . GLY A 1 362 ? -70.929 -20.964 175.390 1.00 42.81 362 GLY A CA 1
ATOM 2917 C C . GLY A 1 362 ? -71.333 -21.666 176.699 1.00 42.81 362 GLY A C 1
ATOM 2918 O O . GLY A 1 362 ? -70.830 -22.728 177.037 1.00 42.81 362 GLY A O 1
ATOM 2919 N N . VAL A 1 363 ? -72.245 -21.043 177.445 1.00 43.91 363 VAL A N 1
ATOM 2920 C CA . VAL A 1 363 ? -72.668 -21.310 178.833 1.00 43.91 363 VAL A CA 1
ATOM 2921 C C . VAL A 1 363 ? -73.831 -22.324 178.920 1.00 43.91 363 VAL A C 1
ATOM 2923 O O . VAL A 1 363 ? -74.777 -22.230 178.154 1.00 43.91 363 VAL A O 1
ATOM 2926 N N . LEU A 1 364 ? -73.759 -23.247 179.893 1.00 40.72 364 LEU A N 1
ATOM 2927 C CA . LEU A 1 364 ? -74.834 -23.840 180.729 1.00 40.72 364 LEU A CA 1
ATOM 2928 C C . LEU A 1 364 ? -76.309 -23.894 180.219 1.00 40.72 364 LEU A C 1
ATOM 2930 O O . LEU A 1 364 ? -76.940 -22.855 180.041 1.00 40.72 364 LEU A O 1
ATOM 2934 N N . LEU A 1 365 ? -76.874 -25.125 180.296 1.00 41.28 365 LEU A N 1
ATOM 2935 C CA . LEU A 1 365 ? -78.277 -25.575 180.568 1.00 41.28 365 LEU A CA 1
ATOM 2936 C C . LEU A 1 365 ? -79.042 -26.263 179.395 1.00 41.28 365 LEU A C 1
ATOM 2938 O O . LEU A 1 365 ? -78.701 -26.056 178.239 1.00 41.28 365 LEU A O 1
ATOM 2942 N N . PRO A 1 366 ? -80.134 -27.028 179.651 1.00 50.91 366 PRO A N 1
ATOM 2943 C CA . PRO A 1 366 ? -80.196 -28.363 180.278 1.00 50.91 366 PRO A CA 1
ATOM 2944 C C . PRO A 1 366 ? -81.099 -29.358 179.481 1.00 50.91 366 PRO A C 1
ATOM 2946 O O . PRO A 1 366 ? -81.892 -28.944 178.643 1.00 50.91 366 PRO A O 1
ATOM 2949 N N . GLY A 1 367 ? -81.083 -30.660 179.809 1.00 41.34 367 GLY A N 1
ATOM 2950 C CA . GLY A 1 367 ? -82.200 -31.576 179.482 1.00 41.34 367 GLY A CA 1
ATOM 2951 C C . GLY A 1 367 ? -81.843 -32.872 178.742 1.00 41.34 367 GLY A C 1
ATOM 2952 O O . GLY A 1 367 ? -81.701 -32.885 177.528 1.00 41.34 367 GLY A O 1
ATOM 2953 N N . GLN A 1 368 ? -81.765 -33.947 179.530 1.00 42.69 368 GLN A N 1
ATOM 2954 C CA . GLN A 1 368 ? -81.697 -35.389 179.216 1.00 42.69 368 GLN A CA 1
ATOM 2955 C C . GLN A 1 368 ? -82.934 -35.923 178.442 1.00 42.69 368 GLN A C 1
ATOM 2957 O O . GLN A 1 368 ? -83.900 -35.166 178.296 1.00 42.69 368 GLN A O 1
ATOM 2962 N N . PRO A 1 369 ? -82.985 -37.184 177.942 1.00 47.03 369 PRO A N 1
ATOM 2963 C CA . PRO A 1 369 ? -82.593 -38.460 178.584 1.00 47.03 369 PRO A CA 1
ATOM 2964 C C . PRO A 1 369 ? -81.110 -38.841 178.500 1.00 47.03 369 PRO A C 1
ATOM 2966 O O . PRO A 1 369 ? -80.548 -38.790 177.387 1.00 47.03 369 PRO A O 1
#

Radius of gyration: 83.6 Å; chains: 1; bounding box: 135×80×260 Å